Protein AF-A0AAN9URL1-F1 (afdb_monomer)

Secondary structure (DSSP, 8-state):
-HHHHHHH-TT-HHHHHHHHHHHHHHHTT-TT-HHHHHHHHHHHHHHHHSGGGGGGHHHHHHHIIIIIHHHHHHHHS-TT-S--S--HHHHHHHHHHHHHTHHHHHH-HHHHHHHHHHHHHTT-HHHHHHHHHHHHHHHHHHTTSS-HHHHHHHHHHHHHHHHHTT-HHHHHHHHHHHHHHHHHHHHHHHHHHHHHHHHHHHHTT------------------------------SS-SSSS-S----SSEEEETTTTT--EE-HHHHHHHHHT--SS--S-TTS-EEEEPPPPHHHHHTSPTTEEEETTEEEEHHHHHHHHIIIIIIHHHT--

Structure (mmCIF, N/CA/C/O backbone):
data_AF-A0AAN9URL1-F1
#
_entry.id   AF-A0AAN9URL1-F1
#
loop_
_atom_site.group_PDB
_atom_site.id
_atom_site.type_symbol
_atom_site.label_atom_id
_atom_site.label_alt_id
_atom_site.label_comp_id
_atom_site.label_asym_id
_atom_site.label_entity_id
_atom_site.label_seq_id
_atom_site.pdbx_PDB_ins_code
_atom_site.Cartn_x
_atom_site.Cartn_y
_atom_site.Cartn_z
_atom_site.occupancy
_atom_site.B_iso_or_equiv
_atom_site.auth_seq_id
_atom_site.auth_comp_id
_atom_site.auth_asym_id
_atom_site.auth_atom_id
_atom_site.pdbx_PDB_model_num
ATOM 1 N N . MET A 1 1 ? 27.545 18.618 -10.829 1.00 58.03 1 MET A N 1
ATOM 2 C CA . MET A 1 1 ? 28.230 18.353 -9.536 1.00 58.03 1 MET A CA 1
ATOM 3 C C . MET A 1 1 ? 28.153 16.867 -9.208 1.00 58.03 1 MET A C 1
ATOM 5 O O . MET A 1 1 ? 29.194 16.281 -8.952 1.00 58.03 1 MET A O 1
ATOM 9 N N . TYR A 1 2 ? 26.967 16.262 -9.324 1.00 64.06 2 TYR A N 1
ATOM 10 C CA . TYR A 1 2 ? 26.735 14.825 -9.145 1.00 64.06 2 TYR A CA 1
ATOM 11 C C . TYR A 1 2 ? 27.571 13.919 -10.065 1.00 64.06 2 TYR A C 1
ATOM 13 O O . TYR A 1 2 ? 28.293 13.076 -9.544 1.00 64.06 2 TYR A O 1
ATOM 21 N N . ASP A 1 3 ? 27.612 14.166 -11.379 1.00 62.34 3 ASP A N 1
ATOM 22 C CA . ASP A 1 3 ? 28.394 13.328 -12.317 1.00 62.34 3 ASP A CA 1
ATOM 23 C C . ASP A 1 3 ? 29.892 13.274 -11.963 1.00 62.34 3 ASP A C 1
ATOM 25 O O . ASP A 1 3 ? 30.543 12.237 -12.067 1.00 62.34 3 ASP A O 1
ATOM 29 N N . LYS A 1 4 ? 30.439 14.388 -11.454 1.00 68.69 4 LYS A N 1
ATOM 30 C CA . LYS A 1 4 ? 31.830 14.461 -10.981 1.00 68.69 4 LYS A CA 1
ATOM 31 C C . LYS A 1 4 ? 32.041 13.689 -9.677 1.00 68.69 4 LYS A C 1
ATOM 33 O O . LYS A 1 4 ? 33.098 13.101 -9.502 1.00 68.69 4 LYS A O 1
ATOM 38 N N . ALA A 1 5 ? 31.065 13.682 -8.768 1.00 65.25 5 ALA A N 1
ATOM 39 C CA . ALA A 1 5 ? 31.148 12.909 -7.528 1.00 65.25 5 ALA A CA 1
ATOM 40 C C . ALA A 1 5 ? 31.097 11.396 -7.808 1.00 65.25 5 ALA A C 1
ATOM 42 O O . ALA A 1 5 ? 31.862 10.634 -7.219 1.00 65.25 5 ALA A O 1
ATOM 43 N N . VAL A 1 6 ? 30.263 10.978 -8.768 1.00 62.47 6 VAL A N 1
ATOM 44 C CA . VAL A 1 6 ? 30.138 9.576 -9.203 1.00 62.47 6 VAL A CA 1
ATOM 45 C C . VAL A 1 6 ? 31.438 9.028 -9.779 1.00 62.47 6 VAL A C 1
ATOM 47 O O . VAL A 1 6 ? 31.796 7.889 -9.484 1.00 62.47 6 VAL A O 1
ATOM 50 N N . GLN A 1 7 ? 32.180 9.842 -10.527 1.00 65.56 7 GLN A N 1
ATOM 51 C CA . GLN A 1 7 ? 33.469 9.442 -11.093 1.00 65.56 7 GLN A CA 1
ATOM 52 C C . GLN A 1 7 ? 34.583 9.277 -10.046 1.00 65.56 7 GLN A C 1
ATOM 54 O O . GLN A 1 7 ? 35.529 8.531 -10.283 1.00 65.56 7 GLN A O 1
ATOM 59 N N . VAL A 1 8 ? 34.500 9.964 -8.902 1.00 68.12 8 VAL A N 1
ATOM 60 C CA . VAL A 1 8 ? 35.599 10.013 -7.920 1.00 68.12 8 VAL A CA 1
ATOM 61 C C . VAL A 1 8 ? 35.538 8.865 -6.906 1.00 68.12 8 VAL A C 1
ATOM 63 O O . VAL A 1 8 ? 36.590 8.395 -6.479 1.00 68.12 8 VAL A O 1
ATOM 66 N N . CYS A 1 9 ? 34.346 8.374 -6.547 1.00 64.38 9 CYS A N 1
ATOM 67 C CA . CYS A 1 9 ? 34.181 7.338 -5.513 1.00 64.38 9 CYS A CA 1
ATOM 68 C C . CYS A 1 9 ? 33.174 6.235 -5.905 1.00 64.38 9 CYS A C 1
ATOM 70 O O . CYS A 1 9 ? 32.200 6.023 -5.185 1.00 64.38 9 CYS A O 1
ATOM 72 N N . PRO A 1 10 ? 33.377 5.488 -7.005 1.00 62.47 10 PRO A N 1
ATOM 73 C CA . PRO A 1 10 ? 32.345 4.613 -7.575 1.00 62.47 10 PRO A CA 1
ATOM 74 C C . PRO A 1 10 ? 31.860 3.472 -6.662 1.00 62.47 10 PRO A C 1
ATOM 76 O O . PRO A 1 10 ? 30.813 2.902 -6.936 1.00 62.47 10 PRO A O 1
ATOM 79 N N . HIS A 1 11 ? 32.586 3.144 -5.588 1.00 64.69 11 HIS A N 1
ATOM 80 C CA . HIS A 1 11 ? 32.295 2.012 -4.695 1.00 64.69 11 HIS A CA 1
ATOM 81 C C . HIS A 1 11 ? 31.937 2.419 -3.256 1.00 64.69 11 HIS A C 1
ATOM 83 O O . HIS A 1 11 ? 31.990 1.590 -2.350 1.00 64.69 11 HIS A O 1
ATOM 89 N N . ASP A 1 12 ? 31.614 3.690 -3.021 1.00 71.00 12 ASP A N 1
ATOM 90 C CA . ASP A 1 12 ? 31.159 4.175 -1.715 1.00 71.00 12 ASP A CA 1
ATOM 91 C C . ASP A 1 12 ? 29.630 4.043 -1.603 1.00 71.00 12 ASP A C 1
ATOM 93 O O . ASP A 1 12 ? 28.900 4.448 -2.507 1.00 71.00 12 ASP A O 1
ATOM 97 N N . TRP A 1 13 ? 29.112 3.527 -0.487 1.00 69.75 13 TRP A N 1
ATOM 98 C CA . TRP A 1 13 ? 27.663 3.420 -0.257 1.00 69.75 13 TRP A CA 1
ATOM 99 C C . TRP A 1 13 ? 26.956 4.787 -0.290 1.00 69.75 13 TRP A C 1
ATOM 101 O O . TRP A 1 13 ? 25.786 4.888 -0.648 1.00 69.75 13 TRP A O 1
ATOM 111 N N . ARG A 1 14 ? 27.661 5.881 0.013 1.00 74.31 14 ARG A N 1
ATOM 112 C CA . ARG A 1 14 ? 27.118 7.239 -0.140 1.00 74.31 14 ARG A CA 1
ATOM 113 C C . ARG A 1 14 ? 26.886 7.577 -1.607 1.00 74.31 14 ARG A C 1
ATOM 115 O O . ARG A 1 14 ? 25.945 8.299 -1.929 1.00 74.31 14 ARG A O 1
ATOM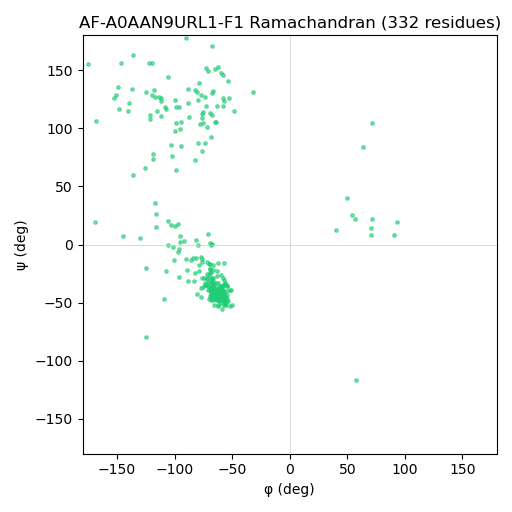 122 N N . MET A 1 15 ? 27.702 7.019 -2.504 1.00 75.88 15 MET A N 1
ATOM 123 C CA . MET A 1 15 ? 27.483 7.147 -3.940 1.00 75.88 15 MET A CA 1
ATOM 124 C C . MET A 1 15 ? 26.290 6.328 -4.419 1.00 75.88 15 MET A C 1
ATOM 126 O O . MET A 1 15 ? 25.616 6.782 -5.337 1.00 75.88 15 MET A O 1
ATOM 130 N N . TYR A 1 16 ? 25.967 5.205 -3.769 1.00 75.94 16 TYR A N 1
ATOM 131 C CA . TYR A 1 16 ? 24.707 4.495 -4.008 1.00 75.94 16 TYR A CA 1
ATOM 132 C C . TYR A 1 16 ? 23.508 5.421 -3.758 1.00 75.94 16 TYR A C 1
ATOM 134 O O . TYR A 1 16 ? 22.680 5.612 -4.646 1.00 75.94 16 TYR A O 1
ATOM 142 N N . TYR A 1 17 ? 23.464 6.072 -2.589 1.00 76.75 17 TYR A N 1
ATOM 143 C CA . TYR A 1 17 ? 22.389 7.007 -2.243 1.00 76.75 17 TYR A CA 1
ATOM 144 C C . TYR A 1 17 ? 22.337 8.172 -3.239 1.00 76.75 17 TYR A C 1
ATOM 146 O O . TYR A 1 17 ? 21.291 8.484 -3.798 1.00 76.75 17 TYR A O 1
ATOM 154 N N . ILE A 1 18 ? 23.487 8.772 -3.550 1.00 80.62 18 ILE A N 1
ATOM 155 C CA . ILE A 1 18 ? 23.563 9.868 -4.520 1.00 80.62 18 ILE A CA 1
ATOM 156 C C . ILE A 1 18 ? 23.057 9.444 -5.907 1.00 80.62 18 ILE A C 1
ATOM 158 O O . ILE A 1 18 ? 22.287 10.191 -6.503 1.00 80.62 18 ILE A O 1
ATOM 162 N N . ARG A 1 19 ? 23.452 8.270 -6.421 1.00 78.12 19 ARG A N 1
ATOM 163 C CA . ARG A 1 19 ? 22.990 7.748 -7.722 1.00 78.12 19 ARG A CA 1
ATOM 164 C C . ARG A 1 19 ? 21.488 7.472 -7.716 1.00 78.12 19 ARG A C 1
ATOM 166 O O . ARG A 1 19 ? 20.807 7.814 -8.678 1.00 78.12 19 ARG A O 1
ATOM 173 N N . PHE A 1 20 ? 20.964 6.925 -6.620 1.00 80.31 20 PHE A N 1
ATOM 174 C CA . PHE A 1 20 ? 19.529 6.712 -6.454 1.00 80.31 20 PHE A CA 1
ATOM 175 C C . PHE A 1 20 ? 18.746 8.028 -6.565 1.00 80.31 20 PHE A C 1
ATOM 177 O O . PHE A 1 20 ? 17.899 8.159 -7.449 1.00 80.31 20 PHE A O 1
ATOM 184 N N . TYR A 1 21 ? 19.081 9.033 -5.748 1.00 79.19 21 TYR A N 1
ATOM 185 C CA . TYR A 1 21 ? 18.391 10.329 -5.778 1.00 79.19 21 TYR A CA 1
ATOM 186 C C . TYR A 1 21 ? 18.658 11.128 -7.053 1.00 79.19 21 TYR A C 1
ATOM 188 O O . TYR A 1 21 ? 17.792 11.884 -7.487 1.00 79.19 21 TYR A O 1
ATOM 196 N N . TYR A 1 22 ? 19.827 10.960 -7.673 1.00 79.56 22 TYR A N 1
ATOM 197 C CA . TYR A 1 22 ? 20.115 11.544 -8.979 1.00 79.56 22 TYR A CA 1
ATOM 198 C C . TYR A 1 22 ? 19.186 10.983 -10.057 1.00 79.56 22 TYR A C 1
ATOM 200 O O . TYR A 1 22 ? 18.623 11.761 -10.824 1.00 79.56 22 TYR A O 1
ATOM 208 N N . GLY A 1 23 ? 18.972 9.666 -10.072 1.00 76.50 23 GLY A N 1
ATOM 209 C CA . GLY A 1 23 ? 17.995 9.041 -10.956 1.00 76.50 23 GLY A CA 1
ATOM 210 C C . GLY A 1 23 ? 16.576 9.543 -10.689 1.00 76.50 23 GLY A C 1
ATOM 211 O O . GLY A 1 23 ? 15.916 10.020 -11.605 1.00 76.50 23 GLY A O 1
ATOM 212 N N . LEU A 1 24 ? 16.139 9.581 -9.423 1.00 74.31 24 LEU A N 1
ATOM 213 C CA . LEU A 1 24 ? 14.807 10.097 -9.068 1.00 74.31 24 LEU A CA 1
ATOM 214 C C . LEU A 1 24 ? 14.612 11.545 -9.547 1.00 74.31 24 LEU A C 1
ATOM 216 O O . LEU A 1 24 ? 13.577 11.902 -10.115 1.00 74.31 24 LEU A O 1
ATOM 220 N N . ALA A 1 25 ? 15.629 12.385 -9.350 1.00 73.31 25 ALA A N 1
ATOM 221 C CA . ALA A 1 25 ? 15.618 13.767 -9.809 1.00 73.31 25 ALA A CA 1
ATOM 222 C C . ALA A 1 25 ? 15.651 13.886 -11.342 1.00 73.31 25 ALA A C 1
ATOM 224 O O . ALA A 1 25 ? 15.161 14.873 -11.878 1.00 73.31 25 ALA A O 1
ATOM 225 N N . SER A 1 26 ? 16.238 12.922 -12.051 1.00 72.94 26 SER A N 1
ATOM 226 C CA . SER A 1 26 ? 16.342 12.935 -13.514 1.00 72.94 26 SER A CA 1
ATOM 227 C C . SER A 1 26 ? 15.042 12.470 -14.176 1.00 72.94 26 SER A C 1
ATOM 229 O O . SER A 1 26 ? 14.552 13.167 -15.065 1.00 72.94 26 SER A O 1
ATOM 231 N N . CYS A 1 27 ? 14.405 11.408 -13.662 1.00 69.00 27 CYS A N 1
ATOM 232 C CA . CYS A 1 27 ? 13.058 10.986 -14.075 1.00 69.00 27 CYS A CA 1
ATOM 233 C C . CYS A 1 27 ? 12.008 12.098 -13.915 1.00 69.00 27 CYS A C 1
ATOM 235 O O . CYS A 1 27 ? 11.093 12.207 -14.720 1.00 69.00 27 CYS A O 1
ATOM 237 N N . SER A 1 28 ? 12.138 12.951 -12.895 1.00 64.44 28 SER A N 1
ATOM 238 C CA . SER A 1 28 ? 11.174 14.029 -12.611 1.00 64.44 28 SER A CA 1
ATOM 239 C C . SER A 1 28 ? 11.396 15.323 -13.408 1.00 64.44 28 SER A C 1
ATOM 241 O O . SER A 1 28 ? 10.540 16.206 -13.379 1.00 64.44 28 SER A O 1
ATOM 243 N N . ARG A 1 29 ? 12.536 15.494 -14.098 1.00 62.19 29 ARG A N 1
ATOM 244 C CA . ARG A 1 29 ? 12.942 16.799 -14.664 1.00 62.19 29 ARG A CA 1
ATOM 245 C C . ARG A 1 29 ? 12.845 16.932 -16.181 1.00 62.19 29 ARG A C 1
ATOM 247 O O . ARG A 1 29 ? 12.786 18.068 -16.651 1.00 62.19 29 ARG A O 1
ATOM 254 N N . THR A 1 30 ? 12.859 15.848 -16.955 1.00 52.66 30 THR A N 1
ATOM 255 C CA . THR A 1 30 ? 12.945 15.936 -18.425 1.00 52.66 30 THR A CA 1
ATOM 256 C C . THR A 1 30 ? 12.235 14.787 -19.131 1.00 52.66 30 THR A C 1
ATOM 258 O O . THR A 1 30 ? 12.487 13.634 -18.797 1.00 52.66 30 THR A O 1
ATOM 261 N N . ASN A 1 31 ? 11.469 15.093 -20.185 1.00 56.47 31 ASN A N 1
ATOM 262 C CA . ASN A 1 31 ? 11.056 14.097 -21.182 1.00 56.47 31 ASN A CA 1
ATOM 263 C C . ASN A 1 31 ? 12.318 13.465 -21.801 1.00 56.47 31 ASN A C 1
ATOM 265 O O . ASN A 1 31 ? 13.122 14.195 -22.387 1.00 56.47 31 ASN A O 1
ATOM 269 N N . GLY A 1 32 ? 12.501 12.148 -21.662 1.00 61.44 32 GLY A N 1
ATOM 270 C CA . GLY A 1 32 ? 13.698 11.429 -22.118 1.00 61.44 32 GLY A CA 1
ATOM 271 C C . GLY A 1 32 ? 14.816 11.317 -21.073 1.00 61.44 32 GLY A C 1
ATOM 272 O O . GLY A 1 32 ? 15.917 10.879 -21.400 1.00 61.44 32 GLY A O 1
ATOM 273 N N . GLY A 1 33 ? 14.565 11.721 -19.822 1.00 65.88 33 GLY A N 1
ATOM 274 C CA . GLY A 1 33 ? 15.470 11.463 -18.696 1.00 65.88 33 GLY A CA 1
ATOM 275 C C . GLY A 1 33 ? 15.397 10.022 -18.178 1.00 65.88 33 GLY A C 1
ATOM 276 O O . GLY A 1 33 ? 16.247 9.627 -17.374 1.00 65.88 33 GLY A O 1
ATOM 277 N N . GLU A 1 34 ? 14.405 9.244 -18.627 1.00 72.00 34 GLU A N 1
ATOM 278 C CA . GLU A 1 34 ? 14.213 7.855 -18.214 1.00 72.00 34 GLU A CA 1
ATOM 279 C C . GLU A 1 34 ? 15.400 6.979 -18.618 1.00 72.00 34 GLU A C 1
ATOM 281 O O . GLU A 1 34 ? 15.907 6.248 -17.776 1.00 72.00 34 GLU A O 1
ATOM 286 N N . ASP A 1 35 ? 15.915 7.110 -19.843 1.00 74.88 35 ASP A N 1
ATOM 287 C CA . ASP A 1 35 ? 16.982 6.236 -20.352 1.00 74.88 35 ASP A CA 1
ATOM 288 C C . ASP A 1 35 ? 18.270 6.340 -19.519 1.00 74.88 35 ASP A C 1
ATOM 290 O O . ASP A 1 35 ? 18.802 5.332 -19.057 1.00 74.88 35 ASP A O 1
ATOM 294 N N . ILE A 1 36 ? 18.733 7.567 -19.246 1.00 74.50 36 ILE A N 1
ATOM 295 C CA . ILE A 1 36 ? 19.944 7.820 -18.440 1.00 74.50 36 ILE A CA 1
ATOM 296 C C . ILE A 1 36 ? 19.737 7.356 -16.993 1.00 74.50 36 ILE A C 1
ATOM 298 O O . ILE A 1 36 ? 20.652 6.836 -16.345 1.00 74.50 36 ILE A O 1
ATOM 302 N N . THR A 1 37 ? 18.529 7.559 -16.468 1.00 79.88 37 THR A N 1
ATOM 303 C CA . THR A 1 37 ? 18.180 7.151 -15.107 1.00 79.88 37 THR A CA 1
ATOM 304 C C . THR A 1 37 ? 18.186 5.635 -14.971 1.00 79.88 37 THR A C 1
ATOM 306 O O . THR A 1 37 ? 18.781 5.100 -14.033 1.00 79.88 37 THR A O 1
ATOM 309 N N . LEU A 1 38 ? 17.548 4.949 -15.916 1.00 80.38 38 LEU A N 1
ATOM 310 C CA . LEU A 1 38 ? 17.455 3.500 -15.942 1.00 80.38 38 LEU A CA 1
ATOM 311 C C . LEU A 1 38 ? 18.826 2.870 -16.144 1.00 80.38 38 LEU A C 1
ATOM 313 O O . LEU A 1 38 ? 19.154 1.961 -15.393 1.00 80.38 38 LEU A O 1
ATOM 317 N N . GLU A 1 39 ? 19.658 3.399 -17.044 1.00 82.31 39 GLU A N 1
ATOM 318 C CA . GLU A 1 39 ? 21.045 2.946 -17.207 1.00 82.31 39 GLU A CA 1
ATOM 319 C C . GLU A 1 39 ? 21.819 3.062 -15.881 1.00 82.31 39 GLU A C 1
ATOM 321 O O . GLU A 1 39 ? 22.401 2.088 -15.402 1.00 82.31 39 GLU A O 1
ATOM 326 N N . THR A 1 40 ? 21.727 4.218 -15.210 1.00 81.88 40 THR A N 1
ATOM 327 C CA . THR A 1 40 ? 22.388 4.455 -13.914 1.00 81.88 40 THR A CA 1
ATOM 328 C C . THR A 1 40 ? 21.925 3.470 -12.835 1.00 81.88 40 THR A C 1
ATOM 330 O O . THR A 1 40 ? 22.725 2.993 -12.023 1.00 81.88 40 THR A O 1
ATOM 333 N N . TRP A 1 41 ? 20.625 3.184 -12.770 1.00 85.75 41 TRP A N 1
ATOM 334 C CA . TRP A 1 41 ? 20.079 2.275 -11.768 1.00 85.75 41 TRP A CA 1
ATOM 335 C C . TRP A 1 41 ? 20.332 0.802 -12.097 1.00 85.75 41 TRP A C 1
ATOM 337 O O . TRP A 1 41 ? 20.630 0.033 -11.184 1.00 85.75 41 TRP A O 1
ATOM 347 N N . GLU A 1 42 ? 20.266 0.404 -13.367 1.00 81.69 42 GLU A N 1
ATOM 348 C CA . GLU A 1 42 ? 20.616 -0.944 -13.824 1.00 81.69 42 GLU A CA 1
ATOM 349 C C . GLU A 1 42 ? 22.082 -1.259 -13.486 1.00 81.69 42 GLU A C 1
ATOM 351 O O . GLU A 1 42 ? 22.369 -2.311 -12.909 1.00 81.69 42 GLU A O 1
ATOM 356 N N . GLU A 1 43 ? 23.008 -0.324 -13.728 1.00 81.56 43 GLU A N 1
ATOM 357 C CA . GLU A 1 43 ? 24.411 -0.458 -13.313 1.00 81.56 43 GLU A CA 1
ATOM 358 C C . GLU A 1 43 ? 24.553 -0.665 -11.800 1.00 81.56 43 GLU A C 1
ATOM 360 O O . GLU A 1 43 ? 25.296 -1.542 -11.345 1.00 81.56 43 GLU A O 1
ATOM 365 N N . LEU A 1 44 ? 23.814 0.113 -11.007 1.00 81.19 44 LEU A N 1
ATOM 366 C CA . LEU A 1 44 ? 23.845 0.031 -9.550 1.00 81.19 44 LEU A CA 1
ATOM 367 C C . LEU A 1 44 ? 23.344 -1.331 -9.047 1.00 81.19 44 LEU A C 1
ATOM 369 O O . LEU A 1 44 ? 23.911 -1.909 -8.119 1.00 81.19 44 LEU A O 1
ATOM 373 N N . LEU A 1 45 ? 22.318 -1.883 -9.689 1.00 80.12 45 LEU A N 1
ATOM 374 C CA . LEU A 1 45 ? 21.770 -3.202 -9.372 1.00 80.12 45 LEU A CA 1
ATOM 375 C C . LEU A 1 45 ? 22.723 -4.333 -9.771 1.00 80.12 45 LEU A C 1
ATOM 377 O O . LEU A 1 45 ? 22.887 -5.294 -9.015 1.00 80.12 45 LEU A O 1
ATOM 381 N N . LEU A 1 46 ? 23.427 -4.192 -10.897 1.00 79.75 46 LEU A N 1
ATOM 382 C CA . LEU A 1 46 ? 24.511 -5.100 -11.277 1.00 79.75 46 LEU A CA 1
ATOM 383 C C . LEU A 1 46 ? 25.666 -5.066 -10.264 1.00 79.75 46 LEU A C 1
ATOM 385 O O . LEU A 1 46 ? 26.309 -6.091 -10.028 1.00 79.75 46 LEU A O 1
ATOM 389 N N . GLU A 1 47 ? 25.946 -3.920 -9.637 1.00 78.75 47 GLU A N 1
ATOM 390 C CA . GLU A 1 47 ? 26.908 -3.834 -8.531 1.00 78.75 47 GLU A CA 1
ATOM 391 C C . GLU A 1 47 ? 26.406 -4.543 -7.267 1.00 78.75 47 GLU A C 1
ATOM 393 O O . GLU A 1 47 ? 27.168 -5.311 -6.673 1.00 78.75 47 GLU A O 1
ATOM 398 N N . VAL A 1 48 ? 25.134 -4.359 -6.893 1.00 78.62 48 VAL A N 1
ATOM 399 C CA . VAL A 1 48 ? 24.483 -5.054 -5.761 1.00 78.62 48 VAL A CA 1
ATOM 400 C C . VAL A 1 48 ? 24.515 -6.579 -5.934 1.00 78.62 48 VAL A C 1
ATOM 402 O O . VAL A 1 48 ? 24.686 -7.314 -4.957 1.00 78.62 48 VAL A O 1
ATOM 405 N N . ALA A 1 49 ? 24.363 -7.070 -7.167 1.00 75.62 49 ALA A N 1
ATOM 406 C CA . ALA A 1 49 ? 24.365 -8.499 -7.472 1.00 75.62 49 ALA A CA 1
ATOM 407 C C . ALA A 1 49 ? 25.744 -9.165 -7.273 1.00 75.62 49 ALA A C 1
ATOM 409 O O . ALA A 1 49 ? 25.822 -10.375 -7.039 1.00 75.62 49 ALA A O 1
ATOM 410 N N . LYS A 1 50 ? 26.846 -8.402 -7.328 1.00 80.25 50 LYS A N 1
ATOM 411 C CA . LYS A 1 50 ? 28.205 -8.932 -7.117 1.00 80.25 50 LYS A CA 1
ATOM 412 C C . LYS A 1 50 ? 28.422 -9.303 -5.641 1.00 80.25 50 LYS A C 1
ATOM 414 O O . LYS A 1 50 ? 27.932 -8.604 -4.756 1.00 80.25 50 LYS A O 1
ATOM 419 N N . PRO A 1 51 ? 29.258 -10.315 -5.324 1.00 77.31 51 PRO A N 1
ATOM 420 C CA . PRO A 1 51 ? 29.607 -10.640 -3.935 1.00 77.31 51 PRO A CA 1
ATOM 421 C C . PRO A 1 51 ? 30.175 -9.447 -3.152 1.00 77.31 51 PRO A C 1
ATOM 423 O O . PRO A 1 51 ? 29.870 -9.270 -1.977 1.00 77.31 51 PRO A O 1
ATOM 426 N N . SER A 1 52 ? 30.953 -8.591 -3.821 1.00 75.38 52 SER A N 1
ATOM 427 C CA . SER A 1 52 ? 31.504 -7.361 -3.245 1.00 75.38 52 SER A CA 1
ATOM 428 C C . SER A 1 52 ? 30.444 -6.310 -2.912 1.00 75.38 52 SER A C 1
ATOM 430 O O . SER A 1 52 ? 30.709 -5.448 -2.086 1.00 75.38 52 SER A O 1
ATOM 432 N N . GLY A 1 53 ? 29.264 -6.370 -3.535 1.00 73.00 53 GLY A N 1
ATOM 433 C CA . GLY A 1 53 ? 28.133 -5.468 -3.307 1.00 73.00 53 GLY A CA 1
ATOM 434 C C . GLY A 1 53 ? 27.104 -6.007 -2.315 1.00 73.00 53 GLY A C 1
ATOM 435 O O . GLY A 1 53 ? 26.066 -5.383 -2.123 1.00 73.00 53 GLY A O 1
ATOM 436 N N . ALA A 1 54 ? 27.367 -7.137 -1.647 1.00 76.25 54 ALA A N 1
ATOM 437 C CA . ALA A 1 54 ? 26.406 -7.752 -0.729 1.00 76.25 54 ALA A CA 1
ATOM 438 C C . ALA A 1 54 ? 25.947 -6.809 0.401 1.00 76.25 54 ALA A C 1
ATOM 440 O O . ALA A 1 54 ? 24.800 -6.892 0.834 1.00 76.25 54 ALA A O 1
ATOM 441 N N . TYR A 1 55 ? 26.808 -5.883 0.836 1.00 78.75 55 TYR A N 1
ATOM 442 C CA . TYR A 1 55 ? 26.482 -4.876 1.851 1.00 78.75 55 TYR A CA 1
ATOM 443 C C . TYR A 1 55 ? 25.475 -3.813 1.365 1.00 78.75 55 TYR A C 1
ATOM 445 O O . TYR A 1 55 ? 24.871 -3.129 2.186 1.00 78.75 55 TYR A O 1
ATOM 453 N N . LEU A 1 56 ? 25.273 -3.679 0.048 1.00 78.62 56 LEU A N 1
ATOM 454 C CA . LEU A 1 56 ? 24.290 -2.771 -0.554 1.00 78.62 56 LEU A CA 1
ATOM 455 C C . LEU A 1 56 ? 22.891 -3.394 -0.654 1.00 78.62 56 LEU A C 1
ATOM 457 O O . LEU A 1 56 ? 21.922 -2.674 -0.872 1.00 78.62 56 LEU A O 1
ATOM 461 N N . LYS A 1 57 ? 22.755 -4.715 -0.470 1.00 77.31 57 LYS A N 1
ATOM 462 C CA . LYS A 1 57 ? 21.469 -5.425 -0.593 1.00 77.31 57 LYS A CA 1
ATOM 463 C C . LYS A 1 57 ? 20.336 -4.855 0.273 1.00 77.31 57 LYS A C 1
ATOM 465 O O . LYS A 1 57 ? 19.229 -4.774 -0.251 1.00 77.31 57 LYS A O 1
ATOM 470 N N . PRO A 1 58 ? 20.559 -4.424 1.534 1.00 75.06 58 PRO A N 1
ATOM 471 C CA . PRO A 1 58 ? 19.498 -3.789 2.319 1.00 75.06 58 PRO A CA 1
ATOM 472 C C . PRO A 1 58 ? 18.944 -2.524 1.648 1.00 75.06 58 PRO A C 1
ATOM 474 O O . PRO A 1 58 ? 17.743 -2.284 1.676 1.00 75.06 58 PRO A O 1
ATOM 477 N N . TRP A 1 59 ? 19.812 -1.763 0.977 1.00 78.06 59 TRP A N 1
ATOM 478 C CA . TRP A 1 59 ? 19.475 -0.510 0.299 1.00 78.06 59 TRP A CA 1
ATOM 479 C C . TRP A 1 59 ? 18.881 -0.722 -1.096 1.00 78.06 59 TRP A C 1
ATOM 481 O O . TRP A 1 59 ? 18.145 0.136 -1.589 1.00 78.06 59 TRP A O 1
ATOM 491 N N . ALA A 1 60 ? 19.176 -1.863 -1.728 1.00 79.88 60 ALA A N 1
ATOM 492 C CA . ALA A 1 60 ? 18.598 -2.276 -3.009 1.00 79.88 60 ALA A CA 1
ATOM 493 C C . ALA A 1 60 ? 17.069 -2.296 -2.960 1.00 79.88 60 ALA A C 1
ATOM 495 O O . ALA A 1 60 ? 16.423 -1.906 -3.926 1.00 79.88 60 ALA A O 1
ATOM 496 N N . GLY A 1 61 ? 16.504 -2.661 -1.807 1.00 79.75 61 GLY A N 1
ATOM 497 C CA . GLY A 1 61 ? 15.066 -2.654 -1.557 1.00 79.75 61 GLY A CA 1
ATOM 498 C C . GLY A 1 61 ? 14.375 -1.341 -1.924 1.00 79.75 61 GLY A C 1
ATOM 499 O O . GLY A 1 61 ? 13.412 -1.309 -2.696 1.00 79.75 61 GLY A O 1
ATOM 500 N N . ASP A 1 62 ? 14.915 -0.238 -1.412 1.00 78.06 62 ASP A N 1
ATOM 501 C CA . ASP A 1 62 ? 14.382 1.101 -1.649 1.00 78.06 62 ASP A CA 1
ATOM 502 C C . ASP A 1 62 ? 14.555 1.546 -3.102 1.00 78.06 62 ASP A C 1
ATOM 504 O O . ASP A 1 62 ? 13.622 2.087 -3.686 1.00 78.06 62 ASP A O 1
ATOM 508 N N . LEU A 1 63 ? 15.714 1.285 -3.713 1.00 82.44 63 LEU A N 1
ATOM 509 C CA . LEU A 1 63 ? 15.959 1.623 -5.121 1.00 82.44 63 LEU A CA 1
ATOM 510 C C . LEU A 1 63 ? 14.983 0.911 -6.054 1.00 82.44 63 LEU A C 1
ATOM 512 O O . LEU A 1 63 ? 14.434 1.518 -6.973 1.00 82.44 63 LEU A O 1
ATOM 516 N N . VAL A 1 64 ? 14.768 -0.378 -5.804 1.00 83.44 64 VAL A N 1
ATOM 517 C CA . VAL A 1 64 ? 13.859 -1.202 -6.594 1.00 83.44 64 VAL A CA 1
ATOM 518 C C . VAL A 1 64 ? 12.432 -0.715 -6.419 1.00 83.44 64 VAL A C 1
ATOM 520 O O . VAL A 1 64 ? 11.764 -0.434 -7.409 1.00 83.44 64 VAL A O 1
ATOM 523 N N . SER A 1 65 ? 11.978 -0.578 -5.171 1.00 84.12 65 SER A N 1
ATOM 524 C CA . SER A 1 65 ? 10.580 -0.251 -4.884 1.00 84.12 65 SER A CA 1
ATOM 525 C C . SER A 1 65 ? 10.201 1.199 -5.182 1.00 84.12 65 SER A C 1
ATOM 527 O O . SER A 1 65 ? 9.079 1.452 -5.601 1.00 84.12 65 SER A O 1
ATOM 529 N N . LYS A 1 66 ? 11.101 2.165 -4.985 1.00 81.69 66 LYS A N 1
ATOM 530 C CA . LYS A 1 66 ? 10.792 3.597 -5.150 1.00 81.69 66 LYS A CA 1
ATOM 531 C C . LYS A 1 66 ? 11.272 4.179 -6.479 1.00 81.69 66 LYS A C 1
ATOM 533 O O . LYS A 1 66 ? 10.892 5.299 -6.799 1.00 81.69 66 LYS A O 1
ATOM 538 N N . GLY A 1 67 ? 12.123 3.468 -7.219 1.00 82.94 67 GLY A N 1
ATOM 539 C CA . GLY A 1 67 ? 12.719 3.956 -8.463 1.00 82.94 67 GLY A CA 1
ATOM 540 C C . GLY A 1 67 ? 12.477 3.019 -9.639 1.00 82.94 67 GLY A C 1
ATOM 541 O O . GLY A 1 67 ? 11.595 3.253 -10.460 1.00 82.94 67 GLY A O 1
ATOM 542 N N . VAL A 1 68 ? 13.274 1.953 -9.717 1.00 85.62 68 VAL A N 1
ATOM 543 C CA . VAL A 1 68 ? 13.426 1.127 -10.928 1.00 85.62 68 VAL A CA 1
ATOM 544 C C . VAL A 1 68 ? 12.123 0.463 -11.350 1.00 85.62 68 VAL A C 1
ATOM 546 O O . VAL A 1 68 ? 11.709 0.594 -12.501 1.00 85.62 68 VAL A O 1
ATOM 549 N N . LEU A 1 69 ? 11.479 -0.255 -10.429 1.00 88.88 69 LEU A N 1
ATOM 550 C CA . LEU A 1 69 ? 10.313 -1.065 -10.759 1.00 88.88 69 LEU A CA 1
ATOM 551 C C . LEU A 1 69 ? 9.098 -0.199 -11.140 1.00 88.88 69 LEU A C 1
ATOM 553 O O . LEU A 1 69 ? 8.518 -0.475 -12.190 1.00 88.88 69 LEU A O 1
ATOM 557 N N . PRO A 1 70 ? 8.750 0.879 -10.403 1.00 87.00 70 PRO A N 1
ATOM 558 C CA . PRO A 1 70 ? 7.723 1.819 -10.851 1.00 87.00 70 PRO A CA 1
ATOM 559 C C . PRO A 1 70 ? 8.000 2.401 -12.243 1.00 87.00 70 PRO A C 1
ATOM 561 O O . PRO A 1 70 ? 7.103 2.414 -13.082 1.00 87.00 70 PRO A O 1
ATOM 564 N N . CYS A 1 71 ? 9.239 2.823 -12.529 1.00 85.06 71 CYS A N 1
ATOM 565 C CA . CYS A 1 71 ? 9.594 3.365 -13.843 1.00 85.06 71 CYS A CA 1
ATOM 566 C C . CYS A 1 71 ? 9.418 2.336 -14.965 1.00 85.06 71 CYS A C 1
ATOM 568 O O . CYS A 1 71 ? 8.812 2.649 -15.989 1.00 85.06 71 CYS A O 1
ATOM 570 N N . PHE A 1 72 ? 9.893 1.101 -14.778 1.00 88.94 72 PHE A N 1
ATOM 571 C CA . PHE A 1 72 ? 9.684 0.049 -15.772 1.00 88.94 72 PHE A CA 1
ATOM 572 C C . PHE A 1 72 ? 8.208 -0.280 -15.978 1.00 88.94 72 PHE A C 1
ATOM 574 O O . PHE A 1 72 ? 7.818 -0.515 -17.117 1.00 88.94 72 PHE A O 1
ATOM 581 N N . ILE A 1 73 ? 7.383 -0.284 -14.926 1.00 90.00 73 ILE A N 1
ATOM 582 C CA . ILE A 1 73 ? 5.941 -0.523 -15.071 1.00 90.00 73 ILE A CA 1
ATOM 583 C C . ILE A 1 73 ? 5.303 0.606 -15.889 1.00 90.00 73 ILE A C 1
ATOM 585 O O . ILE A 1 73 ? 4.614 0.326 -16.866 1.00 90.00 73 ILE A O 1
ATOM 589 N N . THR A 1 74 ? 5.595 1.872 -15.587 1.00 85.75 74 THR A N 1
ATOM 590 C CA . THR A 1 74 ? 5.080 3.009 -16.371 1.00 85.75 74 THR A CA 1
ATOM 591 C C . THR A 1 74 ? 5.473 2.924 -17.850 1.00 85.75 74 THR A C 1
ATOM 593 O O . THR A 1 74 ? 4.654 3.201 -18.724 1.00 85.75 74 THR A O 1
ATOM 596 N N . LEU A 1 75 ? 6.704 2.497 -18.150 1.00 85.81 75 LEU A N 1
ATOM 597 C CA . LEU A 1 75 ? 7.187 2.339 -19.526 1.00 85.81 75 LEU A CA 1
ATOM 598 C C . LEU A 1 75 ? 6.646 1.080 -20.221 1.00 85.81 75 LEU A C 1
ATOM 600 O O . LEU A 1 75 ? 6.486 1.070 -21.441 1.00 85.81 75 LEU A O 1
ATOM 604 N N . ALA A 1 76 ? 6.350 0.022 -19.464 1.00 90.19 76 ALA A N 1
ATOM 605 C CA . ALA A 1 76 ? 5.703 -1.184 -19.970 1.00 90.19 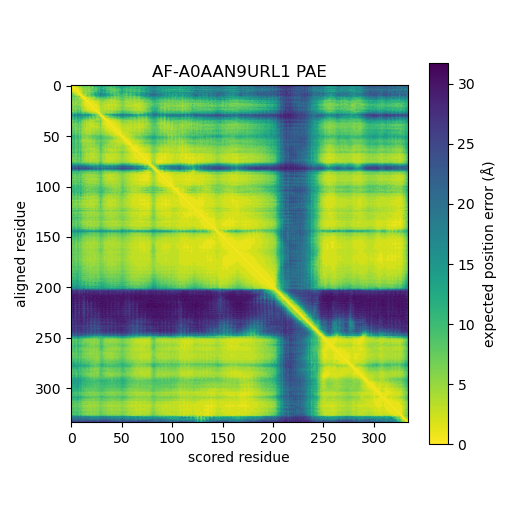76 ALA A CA 1
ATOM 606 C C . ALA A 1 76 ? 4.230 -0.937 -20.327 1.00 90.19 76 ALA A C 1
ATOM 608 O O . ALA A 1 76 ? 3.735 -1.532 -21.285 1.00 90.19 76 ALA A O 1
ATOM 609 N N . PHE A 1 77 ? 3.550 -0.050 -19.595 1.00 88.25 77 PHE A N 1
ATOM 610 C CA . PHE A 1 77 ? 2.119 0.234 -19.732 1.00 88.25 77 PHE A CA 1
ATOM 611 C C . PHE A 1 77 ? 1.856 1.739 -19.947 1.00 88.25 77 PHE A C 1
ATOM 613 O O . PHE A 1 77 ? 1.265 2.400 -19.088 1.00 88.25 77 PHE A O 1
ATOM 620 N N . PRO A 1 78 ? 2.296 2.313 -21.085 1.00 83.00 78 PRO A N 1
ATOM 621 C CA . PRO A 1 78 ? 2.125 3.734 -21.368 1.00 83.00 78 PRO A CA 1
ATOM 622 C C . PRO A 1 78 ? 0.646 4.094 -21.559 1.00 83.00 78 PRO A C 1
ATOM 624 O O . PRO A 1 78 ? -0.069 3.458 -22.330 1.00 83.00 78 PRO A O 1
ATOM 627 N N . LYS A 1 79 ? 0.196 5.163 -20.897 1.00 75.38 79 LYS A N 1
ATOM 628 C CA . LYS A 1 79 ? -1.224 5.571 -20.863 1.00 75.38 79 LYS A CA 1
ATOM 629 C C . LYS A 1 79 ? -1.732 6.211 -22.149 1.00 75.38 79 LYS A C 1
ATOM 631 O O . LYS A 1 79 ? -2.911 6.101 -22.460 1.00 75.38 79 LYS A O 1
ATOM 636 N N . ASP A 1 80 ? -0.840 6.858 -22.893 1.00 68.75 80 ASP A N 1
ATOM 637 C CA . ASP A 1 80 ? -1.178 7.585 -24.122 1.00 68.75 80 ASP A CA 1
ATOM 638 C C . ASP A 1 80 ? -1.058 6.711 -25.380 1.00 68.75 80 ASP A C 1
ATOM 640 O O . ASP A 1 80 ? -1.229 7.190 -26.504 1.00 68.75 80 ASP A O 1
ATOM 644 N N . ALA A 1 81 ? -0.732 5.427 -25.223 1.00 60.25 81 ALA A N 1
ATOM 645 C CA . ALA A 1 81 ? -0.626 4.528 -26.353 1.00 60.25 81 ALA A CA 1
ATOM 646 C C . ALA A 1 81 ? -2.023 4.061 -26.786 1.00 60.25 81 ALA A C 1
ATOM 648 O O . ALA A 1 81 ? -2.742 3.415 -26.031 1.00 60.25 81 ALA A O 1
ATOM 649 N N . GLU A 1 82 ? -2.369 4.277 -28.061 1.00 58.03 82 GLU A N 1
ATOM 650 C CA . GLU A 1 82 ? -3.473 3.551 -28.721 1.00 58.03 82 GLU A CA 1
ATOM 651 C C . GLU A 1 82 ? -3.269 2.022 -28.666 1.00 58.03 82 GLU A C 1
ATOM 653 O O . GLU A 1 82 ? -4.193 1.244 -28.906 1.00 58.03 82 GLU A O 1
ATOM 658 N N . ALA A 1 83 ? -2.043 1.581 -28.364 1.00 55.50 83 ALA A N 1
ATOM 659 C CA . ALA A 1 83 ? -1.692 0.190 -28.186 1.00 55.50 83 ALA A CA 1
ATOM 660 C C . ALA A 1 83 ? -2.188 -0.330 -26.830 1.00 55.50 83 ALA A C 1
ATOM 662 O O . ALA A 1 83 ? -1.630 -0.035 -25.781 1.00 55.50 83 ALA A O 1
ATOM 663 N N . THR A 1 84 ? -3.162 -1.234 -26.878 1.00 63.53 84 THR A N 1
ATOM 664 C CA . THR A 1 84 ? -3.592 -2.073 -25.749 1.00 63.53 84 THR A CA 1
ATOM 665 C C . THR A 1 84 ? -2.566 -3.154 -25.377 1.00 63.53 84 THR A C 1
ATOM 667 O O . THR A 1 84 ? -2.889 -4.082 -24.642 1.00 63.53 84 THR A O 1
ATOM 670 N N . THR A 1 85 ? -1.361 -3.127 -25.954 1.00 77.75 85 THR A N 1
ATOM 671 C CA . THR A 1 85 ? -0.350 -4.175 -25.784 1.00 77.75 85 THR A CA 1
ATOM 672 C C . THR A 1 85 ? 0.835 -3.636 -24.986 1.00 77.75 85 THR A C 1
ATOM 674 O O . THR A 1 85 ? 1.420 -2.638 -25.409 1.00 77.75 85 THR A O 1
ATOM 677 N N . PRO A 1 86 ? 1.227 -4.307 -23.886 1.00 86.12 86 PRO A N 1
ATOM 678 C CA . PRO A 1 86 ? 2.382 -3.908 -23.092 1.00 86.12 86 PRO A CA 1
ATOM 679 C C . PRO A 1 86 ? 3.675 -3.877 -23.914 1.00 86.12 86 PRO A C 1
ATOM 681 O O . PRO A 1 86 ? 3.894 -4.712 -24.800 1.00 86.12 86 PRO A O 1
ATOM 684 N N . VAL A 1 87 ? 4.567 -2.940 -23.598 1.00 88.50 87 VAL A N 1
ATOM 685 C CA . VAL A 1 87 ? 5.886 -2.840 -24.231 1.00 88.50 87 VAL A CA 1
ATOM 686 C C . VAL A 1 87 ? 6.761 -3.994 -23.741 1.00 88.50 87 VAL A C 1
ATOM 688 O O . VAL A 1 87 ? 7.325 -3.964 -22.646 1.00 88.50 87 VAL A O 1
ATOM 691 N N . LYS A 1 88 ? 6.880 -5.025 -24.588 1.00 91.06 88 LYS A N 1
ATOM 692 C CA . LYS A 1 88 ? 7.520 -6.310 -24.265 1.00 91.06 88 LYS A CA 1
ATOM 693 C C . LYS A 1 88 ? 8.916 -6.179 -23.651 1.00 91.06 88 LYS A C 1
ATOM 695 O O . LYS A 1 88 ? 9.238 -6.936 -22.745 1.00 91.06 88 LYS A O 1
ATOM 700 N N . GLU A 1 89 ? 9.730 -5.241 -24.129 1.00 91.06 89 GLU A N 1
ATOM 701 C CA . GLU A 1 89 ? 11.086 -5.026 -23.610 1.00 91.06 89 GLU A CA 1
ATOM 702 C C . GLU A 1 89 ? 11.087 -4.755 -22.098 1.00 91.06 89 GLU A C 1
ATOM 704 O O . GLU A 1 89 ? 11.819 -5.405 -21.353 1.00 91.06 89 GLU A O 1
ATOM 709 N N . TYR A 1 90 ? 10.230 -3.847 -21.627 1.00 90.75 90 TYR A N 1
ATOM 710 C CA . TYR A 1 90 ? 10.151 -3.509 -20.208 1.00 90.75 90 TYR A CA 1
ATOM 711 C C . TYR A 1 90 ? 9.503 -4.626 -19.388 1.00 90.75 90 TYR A C 1
ATOM 713 O O . TYR A 1 90 ? 9.959 -4.900 -18.281 1.00 90.75 90 TYR A O 1
ATOM 721 N N . CYS A 1 91 ? 8.524 -5.349 -19.942 1.00 93.19 91 CYS A N 1
ATOM 722 C CA . CYS A 1 91 ? 8.007 -6.566 -19.310 1.00 93.19 91 CYS A CA 1
ATOM 723 C C . CYS A 1 91 ? 9.112 -7.619 -19.111 1.00 93.19 91 CYS A C 1
ATOM 725 O O . CYS A 1 91 ? 9.242 -8.173 -18.021 1.00 93.19 91 CYS A O 1
ATOM 727 N N . ASP A 1 92 ? 9.944 -7.858 -20.131 1.00 93.06 92 ASP A N 1
ATOM 728 C CA . ASP A 1 92 ? 11.062 -8.803 -20.056 1.00 93.06 92 ASP A CA 1
ATOM 729 C C . ASP A 1 92 ? 12.080 -8.373 -18.979 1.00 93.06 92 ASP A C 1
ATOM 731 O O . ASP A 1 92 ? 12.583 -9.224 -18.237 1.00 93.06 92 ASP A O 1
ATOM 735 N N . LYS A 1 93 ? 12.344 -7.061 -18.846 1.00 90.31 93 LYS A N 1
ATOM 736 C CA . LYS A 1 93 ? 13.194 -6.498 -17.781 1.00 90.31 93 LYS A CA 1
ATOM 737 C C . LYS A 1 93 ? 12.592 -6.709 -16.390 1.00 90.31 93 LYS A C 1
ATOM 739 O O . LYS A 1 93 ? 13.298 -7.186 -15.504 1.00 90.31 93 LYS A O 1
ATOM 744 N N . ILE A 1 94 ? 11.303 -6.420 -16.196 1.00 92.38 94 ILE A N 1
ATOM 745 C CA . ILE A 1 94 ? 10.597 -6.622 -14.917 1.00 92.38 94 ILE A CA 1
ATOM 746 C C . ILE A 1 94 ? 10.646 -8.098 -14.495 1.00 92.38 94 ILE A C 1
ATOM 748 O O . ILE A 1 94 ? 10.966 -8.406 -13.346 1.00 92.38 94 ILE A O 1
ATOM 752 N N . GLU A 1 95 ? 10.383 -9.015 -15.427 1.00 93.38 95 GLU A N 1
ATOM 753 C CA . GLU A 1 95 ? 10.412 -10.464 -15.195 1.00 93.38 95 GLU A CA 1
ATOM 754 C C . GLU A 1 95 ? 11.826 -10.992 -14.921 1.00 93.38 95 GLU A C 1
ATOM 756 O O . GLU A 1 95 ? 12.009 -11.889 -14.096 1.00 93.38 95 GLU A O 1
ATOM 761 N N . ALA A 1 96 ? 12.848 -10.457 -15.596 1.00 89.56 96 ALA A N 1
ATOM 762 C CA . ALA A 1 96 ? 14.240 -10.759 -15.266 1.00 89.56 96 ALA A CA 1
ATOM 763 C C . ALA A 1 96 ? 14.575 -10.303 -13.844 1.00 89.56 96 ALA A C 1
ATOM 765 O O . ALA A 1 96 ? 15.090 -11.091 -13.051 1.00 89.56 96 ALA A O 1
ATOM 766 N N . PHE A 1 97 ? 14.169 -9.083 -13.494 1.00 86.25 97 PHE A N 1
ATOM 767 C CA . PHE A 1 97 ? 14.369 -8.524 -12.167 1.00 86.25 97 PHE A CA 1
ATOM 768 C C . PHE A 1 97 ? 13.673 -9.350 -11.079 1.00 86.25 97 PHE A C 1
ATOM 770 O O . PHE A 1 97 ? 14.258 -9.633 -10.035 1.00 86.25 97 PHE A O 1
ATOM 777 N N . TYR A 1 98 ? 12.455 -9.823 -11.353 1.00 89.31 98 TYR A N 1
ATOM 778 C CA . TYR A 1 98 ? 11.704 -10.678 -10.436 1.00 89.31 98 TYR A CA 1
ATOM 779 C C . TYR A 1 98 ? 12.455 -11.976 -10.123 1.00 89.31 98 TYR A C 1
ATOM 781 O O . TYR A 1 98 ? 12.500 -12.407 -8.971 1.00 89.31 98 TYR A O 1
ATOM 789 N N . ARG A 1 99 ? 13.079 -12.594 -11.136 1.00 87.31 99 ARG A N 1
ATOM 790 C CA . ARG A 1 99 ? 13.881 -13.812 -10.954 1.00 87.31 99 ARG A CA 1
ATOM 791 C C . ARG A 1 99 ? 15.156 -13.544 -10.160 1.00 87.31 99 ARG A C 1
ATOM 793 O O . ARG A 1 99 ? 15.468 -14.314 -9.256 1.00 87.31 99 ARG A O 1
ATOM 800 N N . ASP A 1 100 ? 15.863 -12.463 -10.472 1.00 81.75 100 ASP A N 1
ATOM 801 C CA . ASP A 1 100 ? 17.153 -12.146 -9.849 1.00 81.75 100 ASP A CA 1
ATOM 802 C C . ASP A 1 100 ? 17.000 -11.682 -8.389 1.00 81.75 100 ASP A C 1
ATOM 804 O O . ASP A 1 100 ? 17.870 -11.931 -7.550 1.00 81.75 100 ASP A O 1
ATOM 808 N N . PHE A 1 101 ? 15.861 -11.062 -8.060 1.00 78.44 101 PHE A N 1
ATOM 809 C CA . PHE A 1 101 ? 15.548 -10.509 -6.741 1.00 78.44 101 PHE A CA 1
ATOM 810 C C . PHE A 1 101 ? 14.356 -11.205 -6.067 1.00 78.44 101 PHE A C 1
ATOM 812 O O . PHE A 1 101 ? 13.702 -10.620 -5.198 1.00 78.44 101 PHE A O 1
ATOM 819 N N . SER A 1 102 ? 14.076 -12.468 -6.402 1.00 82.94 102 SER A N 1
ATOM 820 C CA . SER A 1 102 ? 12.922 -13.203 -5.860 1.00 82.94 102 SER A CA 1
ATOM 821 C C . SER A 1 102 ? 12.946 -13.284 -4.329 1.00 82.94 102 SER A C 1
ATOM 823 O O . SER A 1 102 ? 11.928 -13.086 -3.671 1.00 82.94 102 SER A O 1
ATOM 825 N N . THR A 1 103 ? 14.127 -13.490 -3.737 1.00 82.38 103 THR A N 1
ATOM 826 C CA . THR A 1 103 ? 14.306 -13.502 -2.276 1.00 82.38 103 THR A CA 1
ATOM 827 C C . THR A 1 103 ? 13.960 -12.154 -1.648 1.00 82.38 103 THR A C 1
ATOM 829 O O . THR A 1 103 ? 13.301 -12.114 -0.614 1.00 82.38 103 THR A O 1
ATOM 832 N N . LEU A 1 104 ? 14.384 -11.052 -2.274 1.00 79.31 104 LEU A N 1
ATOM 833 C CA . LEU A 1 104 ? 14.100 -9.700 -1.792 1.00 79.31 104 LEU A CA 1
ATOM 834 C C . LEU A 1 104 ? 12.605 -9.385 -1.910 1.00 79.31 104 LEU A C 1
ATOM 836 O O . LEU A 1 104 ? 12.024 -8.805 -0.998 1.00 79.31 104 LEU A O 1
ATOM 840 N N . THR A 1 105 ? 11.989 -9.831 -3.005 1.00 82.00 105 THR A N 1
ATOM 841 C CA . THR A 1 105 ? 10.553 -9.691 -3.258 1.00 82.00 105 THR A CA 1
ATOM 842 C C . THR A 1 105 ? 9.730 -10.339 -2.149 1.00 82.00 105 THR A C 1
ATOM 844 O O . THR A 1 105 ? 8.820 -9.706 -1.632 1.00 82.00 105 THR A O 1
ATOM 847 N N . ASN A 1 106 ? 10.091 -11.549 -1.713 1.00 80.19 106 ASN A N 1
ATOM 848 C CA . ASN A 1 106 ? 9.366 -12.242 -0.641 1.00 80.19 106 ASN A CA 1
ATOM 849 C C . ASN A 1 106 ? 9.604 -11.624 0.750 1.00 80.19 106 ASN A C 1
ATOM 851 O O . ASN A 1 106 ? 8.771 -11.751 1.638 1.00 80.19 106 ASN A O 1
ATOM 855 N N . GLN A 1 107 ? 10.738 -10.949 0.960 1.00 83.31 107 GLN A N 1
ATOM 856 C CA . GLN A 1 107 ? 11.093 -10.358 2.256 1.00 83.31 107 GLN A CA 1
ATOM 857 C C . GLN A 1 107 ? 10.582 -8.928 2.445 1.00 83.31 107 GLN A C 1
ATOM 859 O O . GLN A 1 107 ? 10.505 -8.460 3.579 1.00 83.31 107 GLN A O 1
ATOM 864 N N . GLN A 1 108 ? 10.287 -8.210 1.359 1.00 86.88 108 GLN A N 1
ATOM 865 C CA . GLN A 1 108 ? 9.931 -6.795 1.411 1.00 86.88 108 GLN A CA 1
ATOM 866 C C . GLN A 1 108 ? 8.541 -6.548 0.815 1.00 86.88 108 GLN A C 1
ATOM 868 O O . GLN A 1 108 ? 8.402 -6.547 -0.415 1.00 86.88 108 GLN A O 1
ATOM 873 N N . PRO A 1 109 ? 7.528 -6.236 1.651 1.00 88.88 109 PRO A N 1
ATOM 874 C CA . PRO A 1 109 ? 6.163 -5.986 1.192 1.00 88.88 109 PRO A CA 1
ATOM 875 C C . PRO A 1 109 ? 6.074 -4.949 0.069 1.00 88.88 109 PRO A C 1
ATOM 877 O O . PRO A 1 109 ? 5.352 -5.152 -0.903 1.00 88.88 109 PRO A O 1
ATOM 880 N N . ASN A 1 110 ? 6.879 -3.883 0.141 1.00 88.38 110 ASN A N 1
ATOM 881 C CA . ASN A 1 110 ? 6.917 -2.827 -0.875 1.00 88.38 110 ASN A CA 1
ATOM 882 C C . ASN A 1 110 ? 7.239 -3.340 -2.283 1.00 88.38 110 ASN A C 1
ATOM 884 O O . ASN A 1 110 ? 6.623 -2.891 -3.244 1.00 88.38 110 ASN A O 1
ATOM 888 N N . ILE A 1 111 ? 8.193 -4.266 -2.410 1.00 90.44 111 ILE A N 1
ATOM 889 C CA . ILE A 1 111 ? 8.578 -4.830 -3.709 1.00 90.44 111 ILE A CA 1
ATOM 890 C C . ILE A 1 111 ? 7.535 -5.848 -4.160 1.00 90.44 111 ILE A C 1
ATOM 892 O O . ILE A 1 111 ? 7.106 -5.818 -5.310 1.00 90.44 111 ILE A O 1
ATOM 896 N N . CYS A 1 112 ? 7.100 -6.720 -3.249 1.00 93.12 112 CYS A N 1
ATOM 897 C CA . CYS A 1 112 ? 6.069 -7.712 -3.534 1.00 93.12 112 CYS A CA 1
ATOM 898 C C . CYS A 1 112 ? 4.802 -7.072 -4.107 1.00 93.12 112 CYS A C 1
ATOM 900 O O . CYS A 1 112 ? 4.325 -7.487 -5.158 1.00 93.12 112 CYS A O 1
ATOM 902 N N . ILE A 1 113 ? 4.303 -6.014 -3.465 1.00 93.81 113 ILE A N 1
ATOM 903 C CA . ILE A 1 113 ? 3.083 -5.312 -3.871 1.00 93.81 113 ILE A CA 1
ATOM 904 C C . ILE A 1 113 ? 3.214 -4.700 -5.279 1.00 93.81 113 ILE A C 1
ATOM 906 O O . ILE A 1 113 ? 2.258 -4.742 -6.050 1.00 93.81 113 ILE A O 1
ATOM 910 N N . LEU A 1 114 ? 4.390 -4.196 -5.662 1.00 93.44 114 LEU A N 1
ATOM 911 C CA . LEU A 1 114 ? 4.619 -3.703 -7.028 1.00 93.44 114 LEU A CA 1
ATOM 912 C C . LEU A 1 114 ? 4.572 -4.831 -8.061 1.00 93.44 114 LEU A C 1
ATOM 914 O O . LEU A 1 114 ? 4.030 -4.646 -9.146 1.00 93.44 114 LEU A O 1
ATOM 918 N N . TYR A 1 115 ? 5.093 -6.014 -7.725 1.00 94.88 115 TYR A N 1
ATOM 919 C CA . TYR A 1 115 ? 4.952 -7.185 -8.589 1.00 94.88 115 TYR A CA 1
ATOM 920 C C . TYR A 1 115 ? 3.517 -7.693 -8.665 1.00 94.88 115 TYR A C 1
ATOM 922 O O . TYR A 1 115 ? 3.087 -8.118 -9.732 1.00 94.88 115 TYR A O 1
ATOM 930 N N . VAL A 1 116 ? 2.766 -7.629 -7.565 1.00 94.44 116 VAL A N 1
ATOM 931 C CA . VAL A 1 116 ? 1.327 -7.919 -7.562 1.00 94.44 116 VAL A CA 1
ATOM 932 C C . VAL A 1 116 ? 0.625 -7.013 -8.567 1.00 94.44 116 VAL A C 1
ATOM 934 O O . VAL A 1 116 ? -0.065 -7.522 -9.442 1.00 94.44 116 VAL A O 1
ATOM 937 N N . TRP A 1 117 ? 0.875 -5.704 -8.506 1.00 93.88 117 TRP A N 1
ATOM 938 C CA . TRP A 1 117 ? 0.309 -4.748 -9.456 1.00 93.88 117 TRP A CA 1
ATOM 939 C C . TRP A 1 117 ? 0.751 -5.018 -10.900 1.00 93.88 117 TRP A C 1
ATOM 941 O O . TRP A 1 117 ? -0.093 -5.086 -11.788 1.00 93.88 117 TRP A O 1
ATOM 951 N N . TYR A 1 118 ? 2.040 -5.276 -11.138 1.00 94.75 118 TYR A N 1
ATOM 952 C CA . TYR A 1 118 ? 2.544 -5.676 -12.455 1.00 94.75 118 TYR A CA 1
ATOM 953 C C . TYR A 1 118 ? 1.810 -6.904 -13.018 1.00 94.75 118 TYR A C 1
ATOM 955 O O . TYR A 1 118 ? 1.384 -6.894 -14.171 1.00 94.75 118 TYR A O 1
ATOM 963 N N . PHE A 1 119 ? 1.629 -7.959 -12.218 1.00 95.06 119 PHE A N 1
ATOM 964 C CA . PHE A 1 119 ? 0.919 -9.156 -12.669 1.00 95.06 119 PHE A CA 1
ATOM 965 C C . PHE A 1 119 ? -0.577 -8.913 -12.872 1.00 95.06 119 PHE A C 1
ATOM 967 O O . PHE A 1 119 ? -1.141 -9.498 -13.792 1.00 95.06 119 PHE A O 1
ATOM 974 N N . THR A 1 120 ? -1.201 -8.025 -12.092 1.00 93.50 120 THR A N 1
ATOM 975 C CA . THR A 1 120 ? -2.569 -7.557 -12.354 1.00 93.50 120 THR A CA 1
ATOM 976 C C . THR A 1 120 ? -2.662 -6.860 -13.714 1.00 93.50 120 THR A C 1
ATOM 978 O O . THR A 1 120 ? -3.533 -7.210 -14.500 1.00 93.50 120 THR A O 1
ATOM 981 N N . LEU A 1 121 ? -1.734 -5.950 -14.040 1.00 91.62 121 LEU A N 1
ATOM 982 C CA . LEU A 1 121 ? -1.695 -5.258 -15.340 1.00 91.62 121 LEU A CA 1
ATOM 983 C C . LEU A 1 121 ? -1.455 -6.207 -16.528 1.00 91.62 121 LEU A C 1
ATOM 985 O O . LEU A 1 121 ? -1.869 -5.922 -17.648 1.00 91.62 121 LEU A O 1
ATOM 989 N N . CYS A 1 122 ? -0.786 -7.337 -16.292 1.00 92.38 122 CYS A N 1
ATOM 990 C CA . CYS A 1 122 ? -0.598 -8.409 -17.271 1.00 92.38 122 CYS A CA 1
ATOM 991 C C . CYS A 1 122 ? -1.802 -9.368 -17.389 1.00 92.38 122 CYS A C 1
ATOM 993 O O . CYS A 1 122 ? -1.676 -10.382 -18.078 1.00 92.38 122 CYS A O 1
ATOM 995 N N . ASP A 1 123 ? -2.917 -9.118 -16.691 1.00 92.81 123 ASP A N 1
ATOM 996 C CA . ASP A 1 123 ? -4.051 -10.046 -16.539 1.00 92.81 123 ASP A CA 1
ATOM 997 C C . ASP A 1 123 ? -3.665 -11.426 -15.943 1.00 92.81 123 ASP A C 1
ATOM 999 O O . ASP A 1 123 ? -4.389 -12.415 -16.081 1.00 92.81 123 ASP A O 1
ATOM 1003 N N . ASP A 1 124 ? -2.541 -11.523 -15.220 1.00 94.25 124 ASP A N 1
ATOM 1004 C CA . ASP A 1 124 ? -2.098 -12.737 -14.518 1.00 94.25 124 ASP A CA 1
ATOM 1005 C C . ASP A 1 124 ? -2.470 -12.683 -13.029 1.00 94.25 124 ASP A C 1
ATOM 1007 O O . ASP A 1 124 ? -1.635 -12.683 -12.114 1.00 94.25 124 ASP A O 1
ATOM 1011 N N . THR A 1 125 ? -3.779 -12.659 -12.769 1.00 91.19 125 THR A N 1
ATOM 1012 C CA . THR A 1 125 ? -4.332 -12.600 -11.407 1.00 91.19 125 THR A CA 1
ATOM 1013 C C . THR A 1 125 ? -3.868 -13.774 -10.541 1.00 91.19 125 THR A C 1
ATOM 1015 O O . THR A 1 125 ? -3.757 -13.648 -9.321 1.00 91.19 125 THR A O 1
ATOM 1018 N N . LEU A 1 126 ? -3.583 -14.934 -11.145 1.00 91.56 126 LEU A N 1
ATOM 1019 C CA . LEU A 1 126 ? -3.134 -16.104 -10.400 1.00 91.56 126 LEU A CA 1
ATOM 1020 C C . LEU A 1 126 ? -1.730 -15.883 -9.830 1.00 91.56 126 LEU A C 1
ATOM 1022 O O . LEU A 1 126 ? -1.527 -16.149 -8.645 1.00 91.56 126 LEU A O 1
ATOM 1026 N N . ARG A 1 127 ? -0.766 -15.392 -10.621 1.00 93.06 127 ARG A N 1
ATOM 1027 C CA . ARG A 1 127 ? 0.568 -15.038 -10.101 1.00 93.06 127 ARG A CA 1
ATOM 1028 C C . ARG A 1 127 ? 0.494 -13.893 -9.101 1.00 93.06 127 ARG A C 1
ATOM 1030 O O . ARG A 1 127 ? 1.129 -13.995 -8.052 1.00 93.06 127 ARG A O 1
ATOM 1037 N N . ALA A 1 128 ? -0.323 -12.875 -9.378 1.00 94.44 128 ALA A N 1
ATOM 1038 C CA . ALA A 1 128 ? -0.536 -11.761 -8.460 1.00 94.44 128 ALA A CA 1
ATOM 1039 C C . ALA A 1 128 ? -1.005 -12.265 -7.081 1.00 94.44 128 ALA A C 1
ATOM 1041 O O . ALA A 1 128 ? -0.357 -12.010 -6.068 1.00 94.44 128 ALA A O 1
ATOM 1042 N N . LYS A 1 129 ? -2.051 -13.102 -7.030 1.00 93.06 129 LYS A N 1
ATOM 1043 C CA . LYS A 1 129 ? -2.542 -13.691 -5.773 1.00 93.06 129 LYS A CA 1
ATOM 1044 C C . LYS A 1 129 ? -1.506 -14.579 -5.078 1.00 93.06 129 LYS A C 1
ATOM 1046 O O . LYS A 1 129 ? -1.381 -14.506 -3.858 1.00 93.06 129 LYS A O 1
ATOM 1051 N N . ARG A 1 130 ? -0.717 -15.373 -5.817 1.00 92.44 130 ARG A N 1
ATOM 1052 C CA . ARG A 1 130 ? 0.348 -16.207 -5.215 1.00 92.44 130 ARG A CA 1
ATOM 1053 C C . ARG A 1 130 ? 1.354 -15.390 -4.415 1.00 92.44 130 ARG A C 1
ATOM 1055 O O . ARG A 1 130 ? 1.741 -15.824 -3.335 1.00 92.44 130 ARG A O 1
ATOM 1062 N N . LEU A 1 131 ? 1.743 -14.226 -4.926 1.00 92.94 131 LEU A N 1
ATOM 1063 C CA . LEU A 1 131 ? 2.679 -13.331 -4.248 1.00 92.94 131 LEU A CA 1
ATOM 1064 C C . LEU A 1 131 ? 2.117 -12.748 -2.954 1.00 92.94 131 LEU A C 1
ATOM 1066 O O . LEU A 1 131 ? 2.842 -12.598 -1.975 1.00 92.94 131 LEU A O 1
ATOM 1070 N N . THR A 1 132 ? 0.815 -12.470 -2.920 1.00 93.50 132 THR A N 1
ATOM 1071 C CA . THR A 1 132 ? 0.184 -11.872 -1.735 1.00 93.50 132 THR A CA 1
ATOM 1072 C C . THR A 1 132 ? 0.095 -12.814 -0.544 1.00 93.50 132 THR A C 1
ATOM 1074 O O . THR A 1 132 ? -0.099 -12.345 0.573 1.00 93.50 132 THR A O 1
ATOM 1077 N N . LYS A 1 133 ? 0.261 -14.127 -0.751 1.00 93.38 133 LYS A N 1
ATOM 1078 C CA . LYS A 1 133 ? 0.019 -15.155 0.266 1.00 93.38 133 LYS A CA 1
ATOM 1079 C C . LYS A 1 133 ? 0.740 -14.871 1.584 1.00 93.38 133 LYS A C 1
ATOM 1081 O O . LYS A 1 133 ? 0.104 -14.892 2.632 1.00 93.38 133 LYS A O 1
ATOM 1086 N N . GLU A 1 134 ? 2.051 -14.644 1.540 1.00 92.75 134 GLU A N 1
ATOM 1087 C CA . GLU A 1 134 ? 2.857 -14.470 2.757 1.00 92.75 134 GLU A CA 1
ATOM 1088 C C . GLU A 1 134 ? 2.502 -13.172 3.488 1.00 92.75 134 GLU A C 1
ATOM 1090 O O . GLU A 1 134 ? 2.288 -13.203 4.698 1.00 92.75 134 GLU A O 1
ATOM 1095 N N . ILE A 1 135 ? 2.345 -12.067 2.751 1.00 94.62 135 ILE A N 1
ATOM 1096 C CA . ILE A 1 135 ? 1.961 -10.762 3.314 1.00 94.62 135 ILE A CA 1
ATOM 1097 C C . ILE A 1 135 ? 0.581 -10.848 3.957 1.00 94.62 135 ILE A C 1
ATOM 1099 O O . ILE A 1 135 ? 0.409 -10.445 5.101 1.00 94.62 135 ILE A O 1
ATOM 1103 N N . VAL A 1 136 ? -0.397 -11.425 3.256 1.00 96.12 136 VAL A N 1
ATOM 1104 C CA . VAL A 1 136 ? -1.758 -11.566 3.777 1.00 96.12 136 VAL A CA 1
ATOM 1105 C C . VAL A 1 136 ? -1.759 -12.426 5.038 1.00 96.12 136 VAL A C 1
ATOM 1107 O O . VAL A 1 136 ? -2.359 -12.022 6.026 1.00 96.12 136 VAL A O 1
ATOM 1110 N N . VAL A 1 137 ? -1.065 -13.571 5.056 1.00 95.44 137 VAL A N 1
ATOM 1111 C CA . VAL A 1 137 ? -0.972 -14.410 6.264 1.00 95.44 137 VAL A CA 1
ATOM 1112 C C . VAL A 1 137 ? -0.397 -13.622 7.439 1.00 95.44 137 VAL A C 1
ATOM 1114 O O . VAL A 1 137 ? -1.026 -13.595 8.494 1.00 95.44 137 VAL A O 1
ATOM 1117 N N . GLN A 1 138 ? 0.736 -12.942 7.245 1.00 94.25 138 GLN A N 1
ATOM 1118 C CA . GLN A 1 138 ? 1.374 -12.149 8.298 1.00 94.25 138 GLN A CA 1
ATOM 1119 C C . GLN A 1 138 ? 0.441 -11.046 8.805 1.00 94.25 138 GLN A C 1
ATOM 1121 O O . GLN A 1 138 ? 0.189 -10.966 10.002 1.00 94.25 138 GLN A O 1
ATOM 1126 N N . CYS A 1 139 ? -0.152 -10.245 7.916 1.00 95.94 139 CYS A N 1
ATOM 1127 C CA . CYS A 1 139 ? -1.078 -9.189 8.320 1.00 95.94 139 CYS A CA 1
ATOM 1128 C C . CYS A 1 139 ? -2.297 -9.742 9.076 1.00 95.94 139 CYS A C 1
ATOM 1130 O O . CYS A 1 139 ? -2.716 -9.159 10.072 1.00 95.94 139 CYS A O 1
ATOM 1132 N N . LEU A 1 140 ? -2.866 -10.875 8.646 1.00 95.94 140 LEU A N 1
ATOM 1133 C CA . LEU A 1 140 ? -3.997 -11.503 9.338 1.00 95.94 140 LEU A CA 1
ATOM 1134 C C . LEU A 1 140 ? -3.620 -12.032 10.733 1.00 95.94 140 LEU A C 1
ATOM 1136 O O . LEU A 1 140 ? -4.443 -11.973 11.651 1.00 95.94 140 LEU A O 1
ATOM 1140 N N . GLU A 1 141 ? -2.406 -12.559 10.895 1.00 94.25 141 GLU A N 1
ATOM 1141 C CA . GLU A 1 141 ? -1.871 -12.996 12.189 1.00 94.25 141 GLU A CA 1
ATOM 1142 C C . GLU A 1 141 ? -1.661 -11.805 13.128 1.00 94.25 141 GLU A C 1
ATOM 1144 O O . GLU A 1 141 ? -2.125 -11.845 14.266 1.00 94.25 141 GLU A O 1
ATOM 1149 N N . MET A 1 142 ? -1.062 -10.721 12.632 1.00 93.56 142 MET A N 1
ATOM 1150 C CA . MET A 1 142 ? -0.825 -9.497 13.402 1.00 93.56 142 MET A CA 1
ATOM 1151 C C . MET A 1 142 ? -2.136 -8.829 13.850 1.00 93.56 142 MET A C 1
ATOM 1153 O O . MET A 1 142 ? -2.240 -8.429 15.004 1.00 93.56 142 MET A O 1
ATOM 1157 N N . LEU A 1 143 ? -3.172 -8.841 12.998 1.00 92.62 143 LEU A N 1
ATOM 1158 C CA . LEU A 1 143 ? -4.543 -8.408 13.327 1.00 92.62 143 LEU A CA 1
ATOM 1159 C C . LEU A 1 143 ? -5.272 -9.308 14.345 1.00 92.62 143 LEU A C 1
ATOM 1161 O O . LEU A 1 143 ? -6.463 -9.130 14.601 1.00 92.62 143 LEU A O 1
ATOM 1165 N N . SER A 1 144 ? -4.628 -10.363 14.846 1.00 86.69 144 SER A N 1
ATOM 1166 C CA . SER A 1 144 ? -5.180 -11.221 15.904 1.00 86.69 144 SER A CA 1
ATOM 1167 C C . SER A 1 144 ? -4.671 -10.842 17.298 1.00 86.69 144 SER A C 1
ATOM 1169 O O . SER A 1 144 ? -5.116 -11.448 18.272 1.00 86.69 144 SER A O 1
ATOM 1171 N N . GLY A 1 145 ? -3.717 -9.910 17.393 1.00 84.50 145 GLY A N 1
ATOM 1172 C CA . GLY A 1 145 ? -3.198 -9.392 18.658 1.00 84.50 145 GLY A CA 1
ATOM 1173 C C . GLY A 1 145 ? -3.969 -8.169 19.167 1.00 84.50 145 GLY A C 1
ATOM 1174 O O . GLY A 1 145 ? -4.865 -7.669 18.501 1.00 84.50 145 GLY A O 1
ATOM 1175 N N . ASP A 1 146 ? -3.576 -7.671 20.343 1.00 83.25 146 ASP A N 1
ATOM 1176 C CA . ASP A 1 146 ? -4.146 -6.460 20.967 1.00 83.25 146 ASP A CA 1
ATOM 1177 C C . ASP A 1 146 ? -3.255 -5.209 20.750 1.00 83.25 146 ASP A C 1
ATOM 1179 O O . ASP A 1 146 ? -3.366 -4.202 21.457 1.00 83.25 146 ASP A O 1
ATOM 1183 N N . GLU A 1 147 ? -2.315 -5.270 19.801 1.00 90.62 147 GLU A N 1
ATOM 1184 C CA . GLU A 1 147 ? -1.329 -4.215 19.546 1.00 90.62 147 GLU A CA 1
ATOM 1185 C C . GLU A 1 147 ? -1.798 -3.277 18.422 1.00 90.62 147 GLU A C 1
ATOM 1187 O O . GLU A 1 147 ? -1.617 -3.550 17.239 1.00 90.62 147 GLU A O 1
ATOM 1192 N N . LEU A 1 148 ? -2.351 -2.118 18.796 1.00 88.88 148 LEU A N 1
ATOM 1193 C CA . LEU A 1 148 ? -2.938 -1.155 17.848 1.00 88.88 148 LEU A CA 1
ATOM 1194 C C . LEU A 1 148 ? -1.985 -0.681 16.739 1.00 88.88 148 LEU A C 1
ATOM 1196 O O . LEU A 1 148 ? -2.423 -0.378 15.630 1.00 88.88 148 LEU A O 1
ATOM 1200 N N . GLU A 1 149 ? -0.690 -0.571 17.037 1.00 87.62 149 GLU A N 1
ATOM 1201 C CA . GLU A 1 149 ? 0.307 -0.184 16.037 1.00 87.62 149 GLU A CA 1
ATOM 1202 C C . GLU A 1 149 ? 0.464 -1.275 14.972 1.00 87.62 149 GLU A C 1
ATOM 1204 O O . GLU A 1 149 ? 0.455 -0.977 13.775 1.00 87.62 149 GLU A O 1
ATOM 1209 N N . ASN A 1 150 ? 0.491 -2.542 15.389 1.00 92.44 150 ASN A N 1
ATOM 1210 C CA . ASN A 1 150 ? 0.506 -3.676 14.472 1.00 92.44 150 ASN A CA 1
ATOM 1211 C C . ASN A 1 150 ? -0.756 -3.716 13.615 1.00 92.44 150 ASN A C 1
ATOM 1213 O O . ASN A 1 150 ? -0.661 -3.992 12.418 1.00 92.44 150 ASN A O 1
ATOM 1217 N N . ASP A 1 151 ? -1.917 -3.398 14.189 1.00 93.00 151 ASP A N 1
ATOM 1218 C CA . ASP A 1 151 ? -3.169 -3.338 13.435 1.00 93.00 151 ASP A CA 1
ATOM 1219 C C . ASP A 1 151 ? -3.127 -2.259 12.354 1.00 93.00 151 ASP A C 1
ATOM 1221 O O . ASP A 1 151 ? -3.553 -2.500 11.221 1.00 93.00 151 ASP A O 1
ATOM 1225 N N . ALA A 1 152 ? -2.585 -1.080 12.676 1.00 91.69 152 ALA A N 1
ATOM 1226 C CA . ALA A 1 152 ? -2.463 0.023 11.730 1.00 91.69 152 ALA A CA 1
ATOM 1227 C C . ALA A 1 152 ? -1.543 -0.341 10.553 1.00 91.69 152 ALA A C 1
ATOM 1229 O O . ALA A 1 152 ? -1.918 -0.134 9.395 1.00 91.69 152 ALA A O 1
ATOM 1230 N N . TRP A 1 153 ? -0.371 -0.919 10.830 1.00 92.00 153 TRP A N 1
ATOM 1231 C CA . TRP A 1 153 ? 0.583 -1.332 9.795 1.00 92.00 153 TRP A CA 1
ATOM 1232 C C . TRP A 1 153 ? 0.087 -2.525 8.973 1.00 92.00 153 TRP A C 1
ATOM 1234 O O . TRP A 1 153 ? 0.195 -2.521 7.748 1.00 92.00 153 TRP A O 1
ATOM 1244 N N . SER A 1 154 ? -0.549 -3.507 9.611 1.00 95.19 154 SER A N 1
ATOM 1245 C CA . SER A 1 154 ? -1.118 -4.667 8.914 1.00 95.19 154 SER A CA 1
ATOM 1246 C C . SER A 1 154 ? -2.277 -4.264 8.009 1.00 95.19 154 SER A C 1
ATOM 1248 O O . SER A 1 154 ? -2.375 -4.715 6.870 1.00 95.19 154 SER A O 1
ATOM 1250 N N . SER A 1 155 ? -3.134 -3.361 8.487 1.00 95.31 155 SER A N 1
ATOM 1251 C CA . SER A 1 155 ? -4.224 -2.800 7.689 1.00 95.31 155 SER A CA 1
ATOM 1252 C C . SER A 1 155 ? -3.705 -1.943 6.531 1.00 95.31 155 SER A C 1
ATOM 1254 O O . SER A 1 155 ? -4.302 -1.942 5.456 1.00 95.31 155 SER A O 1
ATOM 1256 N N . TRP A 1 156 ? -2.574 -1.249 6.714 1.00 94.31 156 TRP A N 1
ATOM 1257 C CA . TRP A 1 156 ? -1.906 -0.515 5.640 1.00 94.31 156 TRP A CA 1
ATOM 1258 C C . TRP A 1 156 ? -1.441 -1.443 4.517 1.00 94.31 156 TRP A C 1
ATOM 1260 O O . TRP A 1 156 ? -1.788 -1.217 3.358 1.00 94.31 156 TRP A O 1
ATOM 1270 N N . ASP A 1 157 ? -0.706 -2.505 4.843 1.00 95.00 157 ASP A N 1
ATOM 1271 C CA . ASP A 1 157 ? -0.201 -3.429 3.827 1.00 95.00 157 ASP A CA 1
ATOM 1272 C C . ASP A 1 157 ? -1.327 -4.218 3.146 1.00 95.00 157 AS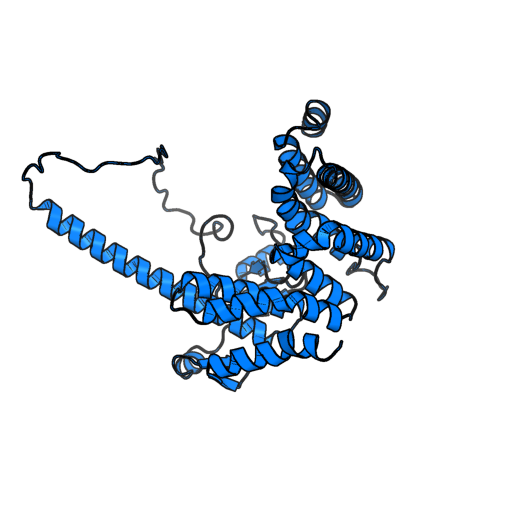P A C 1
ATOM 1274 O O . ASP A 1 157 ? -1.308 -4.363 1.921 1.00 95.00 157 ASP A O 1
ATOM 1278 N N . LEU A 1 158 ? -2.366 -4.629 3.884 1.00 96.62 158 LEU A N 1
ATOM 1279 C CA . LEU A 1 158 ? -3.570 -5.221 3.288 1.00 96.62 158 LEU A CA 1
ATOM 1280 C C . LEU A 1 158 ? -4.270 -4.253 2.328 1.00 96.62 158 LEU A C 1
ATOM 1282 O O . LEU A 1 158 ? -4.621 -4.645 1.217 1.00 96.62 158 LEU A O 1
ATOM 1286 N N . GLY A 1 159 ? -4.432 -2.983 2.710 1.00 95.12 159 GLY A N 1
ATOM 1287 C CA . GLY A 1 159 ? -5.041 -1.969 1.847 1.00 95.12 159 GLY A CA 1
ATOM 1288 C C . GLY A 1 159 ? -4.291 -1.801 0.529 1.00 95.12 159 GLY A C 1
ATOM 1289 O O . GLY A 1 159 ? -4.910 -1.709 -0.533 1.00 95.12 159 GLY A O 1
ATOM 1290 N N . ARG A 1 160 ? -2.957 -1.848 0.574 1.00 95.00 160 ARG A N 1
ATOM 1291 C CA . ARG A 1 160 ? -2.093 -1.787 -0.612 1.00 95.00 160 ARG A CA 1
ATOM 1292 C C . ARG A 1 160 ? -2.184 -3.038 -1.476 1.00 95.00 160 ARG A C 1
ATOM 1294 O O . ARG A 1 160 ? -2.321 -2.920 -2.691 1.00 95.00 160 ARG A O 1
ATOM 1301 N N . VAL A 1 161 ? -2.160 -4.222 -0.859 1.00 95.88 161 VAL A N 1
ATOM 1302 C CA . VAL A 1 161 ? -2.361 -5.505 -1.550 1.00 95.88 161 VAL A CA 1
ATOM 1303 C C . VAL A 1 161 ? -3.697 -5.510 -2.291 1.00 95.88 161 VAL A C 1
ATOM 1305 O O . VAL A 1 161 ? -3.738 -5.792 -3.487 1.00 95.88 161 VAL A O 1
ATOM 1308 N N . PHE A 1 162 ? -4.784 -5.155 -1.606 1.00 96.06 162 PHE A N 1
ATOM 1309 C CA . PHE A 1 162 ? -6.117 -5.136 -2.199 1.00 96.06 162 PHE A CA 1
ATOM 1310 C C . PHE A 1 162 ? -6.258 -4.053 -3.267 1.00 96.06 162 PHE A C 1
ATOM 1312 O O . PHE A 1 162 ? -6.885 -4.305 -4.288 1.00 96.06 162 PHE A O 1
ATOM 1319 N N . SER A 1 163 ? -5.617 -2.893 -3.095 1.00 93.69 163 SER A N 1
ATOM 1320 C CA . SER A 1 163 ? -5.582 -1.852 -4.131 1.00 93.69 163 SER A CA 1
ATOM 1321 C C . SER A 1 163 ? -4.841 -2.320 -5.388 1.00 93.69 163 SER A C 1
ATOM 1323 O O . SER A 1 163 ? -5.330 -2.097 -6.489 1.00 93.69 163 SER A O 1
ATOM 1325 N N . GLY A 1 164 ? -3.701 -3.008 -5.244 1.00 92.81 164 GLY A N 1
AT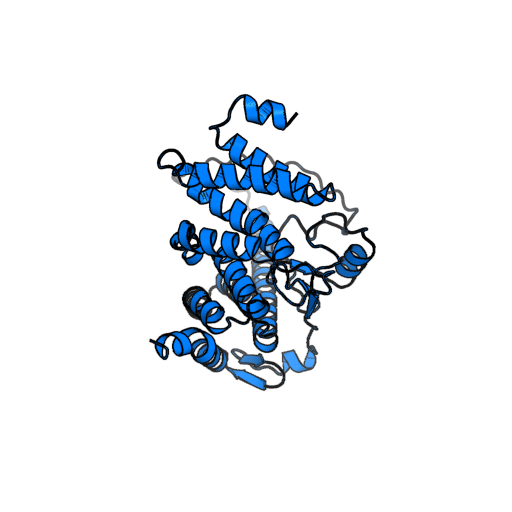OM 1326 C CA . GLY A 1 164 ? -2.936 -3.554 -6.377 1.00 92.81 164 GLY A CA 1
ATOM 1327 C C . GLY A 1 164 ? -3.622 -4.725 -7.095 1.00 92.81 164 GLY A C 1
ATOM 1328 O O . GLY A 1 164 ? -3.319 -5.000 -8.254 1.00 92.81 164 GLY A O 1
ATOM 1329 N N . LEU A 1 165 ? -4.552 -5.405 -6.420 1.00 94.00 165 LEU A N 1
ATOM 1330 C CA . LEU A 1 165 ? -5.436 -6.426 -6.997 1.00 94.00 165 LEU A CA 1
ATOM 1331 C C . LEU A 1 165 ? -6.807 -5.873 -7.420 1.00 94.00 165 LEU A C 1
ATOM 1333 O O . LEU A 1 165 ? -7.666 -6.652 -7.825 1.00 94.00 165 LEU A O 1
ATOM 1337 N N . GLU A 1 166 ? -7.025 -4.564 -7.276 1.00 93.19 166 GLU A N 1
ATOM 1338 C CA . GLU A 1 166 ? -8.302 -3.882 -7.526 1.00 93.19 166 GLU A CA 1
ATOM 1339 C C . GLU A 1 166 ? -9.511 -4.466 -6.757 1.00 93.19 166 GLU A C 1
ATOM 1341 O O . GLU A 1 166 ? -10.668 -4.279 -7.136 1.00 93.19 166 GLU A O 1
ATOM 1346 N N . ASP A 1 167 ? -9.278 -5.123 -5.614 1.00 94.75 167 ASP A N 1
ATOM 1347 C CA . ASP A 1 167 ? -10.340 -5.514 -4.679 1.00 94.75 167 ASP A CA 1
ATOM 1348 C C . ASP A 1 167 ? -10.695 -4.331 -3.772 1.00 94.75 167 ASP A C 1
ATOM 1350 O O . ASP A 1 167 ? -10.350 -4.261 -2.588 1.00 94.75 167 ASP A O 1
ATOM 1354 N N . PHE A 1 168 ? -11.380 -3.351 -4.356 1.00 93.69 168 PHE A N 1
ATOM 1355 C CA . PHE A 1 168 ? -11.749 -2.128 -3.653 1.00 93.69 168 PHE A CA 1
ATOM 1356 C C . PHE A 1 168 ? -12.645 -2.339 -2.421 1.00 93.69 168 PHE A C 1
ATOM 1358 O O . PHE A 1 168 ? -12.455 -1.614 -1.438 1.00 93.69 168 PHE A O 1
ATOM 1365 N N . PRO A 1 169 ? -13.598 -3.297 -2.397 1.00 94.50 169 PRO A N 1
ATOM 1366 C CA . PRO A 1 169 ? -14.353 -3.599 -1.186 1.00 94.50 169 PRO A CA 1
ATOM 1367 C C . PRO A 1 169 ? -13.465 -3.993 -0.002 1.00 94.50 169 PRO A C 1
ATOM 1369 O O . PRO A 1 169 ? -13.688 -3.487 1.100 1.00 94.50 169 PRO A O 1
ATOM 1372 N N . ASN A 1 170 ? -12.464 -4.854 -0.213 1.00 96.00 170 ASN A N 1
ATOM 1373 C CA . ASN A 1 170 ? -11.525 -5.242 0.839 1.00 96.00 170 ASN A CA 1
ATOM 1374 C C . ASN A 1 170 ? -10.495 -4.140 1.132 1.00 96.00 170 ASN A C 1
ATOM 1376 O O . ASN A 1 170 ? -10.180 -3.910 2.301 1.00 96.00 170 ASN A O 1
ATOM 1380 N N . ALA A 1 171 ? -10.036 -3.400 0.116 1.00 94.31 171 ALA A N 1
ATOM 1381 C CA . ALA A 1 171 ? -9.143 -2.254 0.302 1.00 94.31 171 ALA A CA 1
ATOM 1382 C C . ALA A 1 171 ? -9.766 -1.201 1.230 1.00 94.31 171 ALA A C 1
ATOM 1384 O O . ALA A 1 171 ? -9.125 -0.753 2.176 1.00 94.31 171 ALA A O 1
ATOM 1385 N N . LEU A 1 172 ? -11.043 -0.864 1.015 1.00 92.75 172 LEU A N 1
ATOM 1386 C CA . LEU A 1 172 ? -11.780 0.084 1.851 1.00 92.75 172 LEU A CA 1
ATOM 1387 C C . LEU A 1 172 ? -11.883 -0.383 3.310 1.00 92.75 172 LEU A C 1
ATOM 1389 O O . LEU A 1 172 ? -11.696 0.429 4.211 1.00 92.75 172 LEU A O 1
ATOM 1393 N N . VAL A 1 173 ? -12.133 -1.677 3.554 1.00 94.56 173 VAL A N 1
ATOM 1394 C CA . VAL A 1 173 ? -12.127 -2.226 4.923 1.00 94.56 173 VAL A CA 1
ATOM 1395 C C . VAL A 1 173 ? -10.765 -2.006 5.579 1.00 94.56 173 VAL A C 1
ATOM 1397 O O . VAL A 1 173 ? -10.704 -1.512 6.703 1.00 94.56 173 VAL A O 1
ATOM 1400 N N . ALA A 1 174 ? -9.677 -2.319 4.874 1.00 95.12 174 ALA A N 1
ATOM 1401 C CA . ALA A 1 174 ? -8.327 -2.158 5.402 1.00 95.12 174 ALA A CA 1
ATOM 1402 C C . ALA A 1 174 ? -7.999 -0.681 5.696 1.00 95.12 174 ALA A C 1
ATOM 1404 O O . ALA A 1 174 ? -7.475 -0.357 6.760 1.00 95.12 174 ALA A O 1
ATOM 1405 N N . TRP A 1 175 ? -8.369 0.243 4.806 1.00 92.25 175 TRP A N 1
ATOM 1406 C CA . TRP A 1 175 ? -8.168 1.677 5.034 1.00 92.25 175 TRP A CA 1
ATOM 1407 C C . TRP A 1 175 ? -8.952 2.205 6.237 1.00 92.25 175 TRP A C 1
ATOM 1409 O O . TRP A 1 175 ? -8.400 2.948 7.047 1.00 92.25 175 TRP A O 1
ATOM 1419 N N . GLU A 1 176 ? -10.203 1.776 6.412 1.00 91.00 176 GLU A N 1
ATOM 1420 C CA . GLU A 1 176 ? -11.000 2.126 7.591 1.00 91.00 176 GLU A CA 1
ATOM 1421 C C . GLU A 1 176 ? -10.416 1.547 8.883 1.00 91.00 176 GLU A C 1
ATOM 1423 O O . GLU A 1 176 ? -10.388 2.234 9.906 1.00 91.00 176 GLU A O 1
ATOM 1428 N N . MET A 1 177 ? -9.933 0.302 8.853 1.00 92.06 177 MET A N 1
ATOM 1429 C CA . MET A 1 177 ? -9.271 -0.316 10.002 1.00 92.06 177 MET A CA 1
ATOM 1430 C C . MET A 1 177 ? -8.007 0.453 10.384 1.00 92.06 177 MET A C 1
ATOM 1432 O O . MET A 1 177 ? -7.862 0.826 11.545 1.00 92.06 177 MET A O 1
ATOM 1436 N N . LYS A 1 178 ? -7.155 0.800 9.409 1.00 92.06 178 LYS A N 1
ATOM 1437 C CA . LYS A 1 178 ? -5.973 1.640 9.641 1.00 92.06 178 LYS A CA 1
ATOM 1438 C C . LYS A 1 178 ? -6.355 2.965 10.303 1.00 92.06 178 LYS A C 1
ATOM 1440 O O . LYS A 1 178 ? -5.751 3.337 11.306 1.00 92.06 178 LYS A O 1
ATOM 1445 N N . ALA A 1 179 ? -7.352 3.664 9.760 1.00 88.12 179 ALA A N 1
ATOM 1446 C CA . ALA A 1 179 ? -7.822 4.941 10.294 1.00 88.12 179 ALA A CA 1
ATOM 1447 C C . ALA A 1 179 ? -8.252 4.820 11.766 1.00 88.12 179 ALA A C 1
ATOM 1449 O O . ALA A 1 179 ? -7.835 5.612 12.612 1.00 88.12 179 ALA A O 1
ATOM 1450 N N . ARG A 1 180 ? -9.039 3.784 12.087 1.00 87.94 180 ARG A N 1
ATOM 1451 C CA . ARG A 1 180 ? -9.507 3.501 13.453 1.00 87.94 180 ARG A CA 1
ATOM 1452 C C . ARG A 1 180 ? -8.356 3.165 14.400 1.00 87.94 180 ARG A C 1
ATOM 1454 O O . ARG A 1 180 ? -8.327 3.694 15.509 1.00 87.94 180 ARG A O 1
ATOM 1461 N N . SER A 1 181 ? -7.406 2.334 13.974 1.00 90.25 181 SER A N 1
ATOM 1462 C CA . SER A 1 181 ? -6.240 1.972 14.788 1.00 90.25 181 SER A CA 1
ATOM 1463 C C . SER A 1 181 ? -5.363 3.189 15.084 1.00 90.25 181 SER A C 1
ATOM 1465 O O . SER A 1 181 ? -4.980 3.397 16.234 1.00 90.25 181 SER A O 1
ATOM 1467 N N . LEU A 1 182 ? -5.114 4.053 14.093 1.00 87.44 182 LEU A N 1
ATOM 1468 C CA . LEU A 1 182 ? -4.359 5.295 14.291 1.00 87.44 182 LEU A CA 1
ATOM 1469 C C . LEU A 1 182 ? -5.068 6.268 15.237 1.00 87.44 182 LEU A C 1
ATOM 1471 O O . LEU A 1 182 ? -4.429 6.819 16.134 1.00 87.44 182 LEU A O 1
ATOM 1475 N N . GLN A 1 183 ? -6.387 6.428 15.094 1.00 87.12 183 GLN A N 1
ATOM 1476 C CA . GLN A 1 183 ? -7.175 7.239 16.022 1.00 87.12 183 GLN A CA 1
ATOM 1477 C C . GLN A 1 183 ? -7.072 6.697 17.454 1.00 87.12 183 GLN A C 1
ATOM 1479 O O . GLN A 1 183 ? -6.839 7.458 18.390 1.00 87.12 183 GLN A O 1
ATOM 1484 N N . ALA A 1 184 ? -7.173 5.378 17.635 1.00 89.25 184 ALA A N 1
ATOM 1485 C CA . ALA A 1 184 ? -7.053 4.752 18.947 1.00 89.25 184 ALA A CA 1
ATOM 1486 C C . ALA A 1 184 ? -5.655 4.950 19.568 1.00 89.25 184 ALA A C 1
ATOM 1488 O O . ALA A 1 184 ? -5.548 5.241 20.763 1.00 89.25 184 ALA A O 1
ATOM 1489 N N . VAL A 1 185 ? -4.582 4.850 18.771 1.00 88.62 185 VAL A N 1
ATOM 1490 C CA . VAL A 1 185 ? -3.207 5.154 19.212 1.00 88.62 185 VAL A CA 1
ATOM 1491 C C . VAL A 1 185 ? -3.091 6.612 19.660 1.00 88.62 185 VAL A C 1
ATOM 1493 O O . VAL A 1 185 ? -2.534 6.889 20.729 1.00 88.62 185 VAL A O 1
ATOM 1496 N N . TYR A 1 186 ? -3.646 7.543 18.882 1.00 88.06 186 TYR A N 1
ATOM 1497 C CA . TYR A 1 186 ? -3.644 8.967 19.206 1.00 88.06 186 TYR A CA 1
ATOM 1498 C C . TYR A 1 186 ? -4.404 9.265 20.507 1.00 88.06 186 TYR A C 1
ATOM 1500 O O . TYR A 1 186 ? -3.885 9.958 21.385 1.00 88.06 186 TYR A O 1
ATOM 1508 N N . ASP A 1 187 ? -5.581 8.668 20.693 1.00 88.69 187 ASP A N 1
ATOM 1509 C CA . ASP A 1 187 ? -6.381 8.821 21.910 1.00 88.69 187 ASP A CA 1
ATOM 1510 C C . ASP A 1 187 ? -5.646 8.277 23.149 1.00 88.69 187 ASP A C 1
ATOM 1512 O O . ASP A 1 187 ? -5.678 8.884 24.225 1.00 88.69 187 ASP A O 1
ATOM 1516 N N . GLN A 1 188 ? -4.938 7.147 23.021 1.00 90.31 188 GLN A N 1
ATOM 1517 C CA . GLN A 1 188 ? -4.088 6.619 24.094 1.00 90.31 188 GLN A CA 1
ATOM 1518 C C . GLN A 1 188 ? -2.900 7.538 24.401 1.00 90.31 188 GLN A C 1
ATOM 1520 O O . GLN A 1 188 ? -2.507 7.678 25.563 1.00 90.31 188 GLN A O 1
ATOM 1525 N N . TRP A 1 189 ? -2.298 8.148 23.380 1.00 92.25 189 TRP A N 1
ATOM 1526 C CA . TRP A 1 189 ? -1.229 9.126 23.563 1.00 92.25 189 TRP A CA 1
ATOM 1527 C C . TRP A 1 189 ? -1.730 10.379 24.293 1.00 92.25 189 TRP A C 1
ATOM 1529 O O . TRP A 1 189 ? -1.086 10.809 25.252 1.00 92.25 189 TRP A O 1
ATOM 1539 N N . LEU A 1 190 ? -2.901 10.911 23.922 1.00 92.31 190 LEU A N 1
ATOM 1540 C CA . LEU A 1 190 ? -3.519 12.055 24.599 1.00 92.31 190 LEU A CA 1
ATOM 1541 C C . LEU A 1 190 ? -3.758 11.776 26.086 1.00 92.31 190 LEU A C 1
ATOM 1543 O O . LEU A 1 190 ? -3.334 12.567 26.927 1.00 92.31 190 LEU A O 1
ATOM 1547 N N . LYS A 1 191 ? -4.335 10.616 26.425 1.00 94.56 191 LYS A N 1
ATOM 1548 C CA . LYS A 1 191 ? -4.540 10.205 27.826 1.00 94.56 191 LYS A CA 1
ATOM 1549 C C . LYS A 1 191 ? -3.224 10.140 28.605 1.00 94.56 191 LYS A C 1
ATOM 1551 O O . LYS A 1 191 ? -3.116 10.704 29.691 1.00 94.56 191 LYS A O 1
ATOM 1556 N N . ARG A 1 192 ? -2.189 9.508 28.034 1.00 93.38 192 ARG A N 1
ATOM 1557 C CA . ARG A 1 192 ? -0.854 9.423 28.658 1.00 93.38 192 ARG A CA 1
ATOM 1558 C C . ARG A 1 192 ? -0.226 10.800 28.867 1.00 93.38 192 ARG A C 1
ATOM 1560 O O . ARG A 1 192 ? 0.404 11.037 29.898 1.00 93.38 192 ARG A O 1
ATOM 1567 N N . LYS A 1 193 ? -0.404 11.708 27.906 1.00 93.44 193 LYS A N 1
ATOM 1568 C CA . LYS A 1 193 ? 0.069 13.089 28.001 1.00 93.44 193 LYS A CA 1
ATOM 1569 C C . LYS A 1 193 ? -0.633 13.844 29.133 1.00 93.44 193 LYS A C 1
ATOM 1571 O O . LYS A 1 193 ? 0.051 14.461 29.945 1.00 93.44 193 LYS A O 1
ATOM 1576 N N . GLU A 1 194 ? -1.957 13.753 29.232 1.00 94.94 194 GLU A N 1
ATOM 1577 C CA . GLU A 1 194 ? -2.730 14.371 30.319 1.00 94.94 194 GLU A CA 1
ATOM 1578 C C . GLU A 1 194 ? -2.301 13.836 31.694 1.00 94.94 194 GLU A C 1
ATOM 1580 O O . GLU A 1 194 ? -2.039 14.609 32.616 1.00 94.94 194 GLU A O 1
ATOM 1585 N N . GLU A 1 195 ? -2.139 12.517 31.833 1.00 94.38 195 GLU A N 1
ATOM 1586 C CA . GLU A 1 195 ? -1.641 11.900 33.067 1.00 94.38 195 GLU A CA 1
ATOM 1587 C C . GLU A 1 195 ? -0.235 12.384 33.441 1.00 94.38 195 GLU A C 1
ATOM 1589 O O . GLU A 1 195 ? 0.053 12.629 34.617 1.00 94.38 195 GLU A O 1
ATOM 1594 N N . TYR A 1 196 ? 0.653 12.519 32.453 1.00 92.62 196 TYR A N 1
ATOM 1595 C CA . TYR A 1 196 ? 1.998 13.048 32.650 1.00 92.62 196 TYR A CA 1
ATOM 1596 C C . TYR A 1 196 ? 1.967 14.509 33.117 1.00 92.62 196 TYR A C 1
ATOM 1598 O O . TYR A 1 196 ? 2.656 14.863 34.075 1.00 92.62 196 TYR A O 1
ATOM 1606 N N . GLU A 1 197 ? 1.126 15.348 32.511 1.00 93.94 197 GLU A N 1
ATOM 1607 C CA . GLU A 1 197 ? 0.949 16.749 32.903 1.00 93.94 197 GLU A CA 1
ATOM 1608 C C . GLU A 1 197 ? 0.378 16.882 34.325 1.00 93.94 197 GLU A C 1
ATOM 1610 O O . GLU A 1 197 ? 0.871 17.694 35.116 1.00 93.94 197 GLU A O 1
ATOM 1615 N N . VAL A 1 198 ? -0.584 16.031 34.705 1.00 93.38 198 VAL A N 1
ATOM 1616 C CA . VAL A 1 198 ? -1.115 15.952 36.078 1.00 93.38 198 VAL A CA 1
ATOM 1617 C C . VAL A 1 198 ? -0.024 15.535 37.070 1.00 93.38 198 VAL A C 1
ATOM 1619 O O . VAL A 1 198 ? 0.128 16.170 38.119 1.00 93.38 198 VAL A O 1
ATOM 1622 N N . LYS A 1 199 ? 0.780 14.512 36.744 1.00 91.00 199 LYS A N 1
ATOM 1623 C CA . LYS A 1 199 ? 1.915 14.071 37.578 1.00 91.00 199 LYS A CA 1
ATOM 1624 C C . LYS A 1 199 ? 2.963 15.174 37.732 1.00 91.00 199 LYS A C 1
ATOM 1626 O O . LYS A 1 199 ? 3.442 15.401 38.842 1.00 91.00 199 LYS A O 1
ATOM 1631 N N . LEU A 1 200 ? 3.280 15.903 36.662 1.00 90.31 200 LEU A N 1
ATOM 1632 C CA . LEU A 1 200 ? 4.226 17.021 36.683 1.00 90.31 200 LEU A CA 1
ATOM 1633 C C . LEU A 1 200 ? 3.711 18.187 37.546 1.00 90.31 200 LEU A C 1
ATOM 1635 O O . LEU A 1 200 ? 4.472 18.783 38.312 1.00 90.31 200 LEU A O 1
ATOM 1639 N N . ALA A 1 201 ? 2.414 18.497 37.463 1.00 89.44 201 ALA A N 1
ATOM 1640 C CA . ALA A 1 201 ? 1.772 19.518 38.287 1.00 89.44 201 ALA A CA 1
ATOM 1641 C C . ALA A 1 201 ? 1.725 19.124 39.776 1.00 89.44 201 ALA A C 1
ATOM 1643 O O . ALA A 1 201 ? 1.954 19.972 40.643 1.00 89.44 201 ALA A O 1
ATOM 1644 N N . ALA A 1 202 ? 1.496 17.842 40.080 1.00 87.12 202 ALA A N 1
ATOM 1645 C CA . ALA A 1 202 ? 1.529 17.307 41.441 1.00 87.12 202 ALA A CA 1
ATOM 1646 C C . ALA A 1 202 ? 2.960 17.249 42.017 1.00 87.12 202 ALA A C 1
ATOM 1648 O O . ALA A 1 202 ? 3.175 17.592 43.182 1.00 87.12 202 ALA A O 1
ATOM 1649 N N . GLY A 1 203 ? 3.949 16.885 41.193 1.00 74.06 203 GLY A N 1
ATOM 1650 C CA . GLY A 1 203 ? 5.368 16.796 41.556 1.00 74.06 203 GLY A CA 1
ATOM 1651 C C . GLY A 1 203 ? 6.040 18.148 41.820 1.00 74.06 203 GLY A C 1
ATOM 1652 O O . GLY A 1 203 ? 6.966 18.227 42.625 1.00 74.06 203 GLY A O 1
ATOM 1653 N N . LYS A 1 204 ? 5.521 19.251 41.260 1.00 56.47 204 LYS A N 1
ATOM 1654 C CA . LYS A 1 204 ? 5.995 20.622 41.547 1.00 56.47 204 LYS A CA 1
ATOM 1655 C C . LYS A 1 204 ? 5.680 21.129 42.968 1.00 56.47 204 LYS A C 1
ATOM 1657 O O . LYS A 1 204 ? 6.052 22.254 43.297 1.00 56.47 204 LYS A O 1
ATOM 1662 N N . ARG A 1 205 ? 5.044 20.326 43.835 1.00 52.34 205 ARG A N 1
ATOM 1663 C CA . ARG A 1 205 ? 4.846 20.640 45.268 1.00 52.34 205 ARG A CA 1
ATOM 1664 C C . ARG A 1 205 ? 5.802 19.937 46.234 1.00 52.34 205 ARG A C 1
ATOM 1666 O O . ARG A 1 205 ? 5.746 20.239 47.423 1.00 52.34 205 ARG A O 1
ATOM 1673 N N . ALA A 1 206 ? 6.707 19.081 45.765 1.00 45.53 206 ALA A N 1
ATOM 1674 C CA . ALA A 1 206 ? 7.695 18.434 46.624 1.00 45.53 206 ALA A CA 1
ATOM 1675 C C . ALA A 1 206 ? 9.122 18.811 46.206 1.00 45.53 206 ALA A C 1
ATOM 1677 O O . ALA A 1 206 ? 9.848 18.017 45.620 1.00 45.53 206 ALA A O 1
ATOM 1678 N N . ASN A 1 207 ? 9.558 20.019 46.577 1.00 49.03 207 ASN A N 1
ATOM 1679 C CA . ASN A 1 207 ? 10.981 20.221 46.834 1.00 49.03 207 ASN A CA 1
ATOM 1680 C C . ASN A 1 207 ? 11.336 19.435 48.105 1.00 49.03 207 ASN A C 1
ATOM 1682 O O . ASN A 1 207 ? 11.216 19.935 49.222 1.00 49.03 207 ASN A O 1
ATOM 1686 N N . SER A 1 208 ? 11.772 18.192 47.926 1.00 40.59 208 SER A N 1
ATOM 1687 C CA . SER A 1 208 ? 12.686 17.533 48.852 1.00 40.59 208 SER A CA 1
ATOM 1688 C C . SER A 1 208 ? 13.737 16.790 48.025 1.00 40.59 208 SER A C 1
ATOM 1690 O O . SER A 1 208 ? 13.381 16.166 47.026 1.00 40.59 208 SER A O 1
ATOM 1692 N N . PRO A 1 209 ? 15.029 16.909 48.370 1.00 45.31 209 PRO A N 1
ATOM 1693 C CA . PRO A 1 209 ? 16.117 16.451 47.523 1.00 45.31 209 PRO A CA 1
ATOM 1694 C C . PRO A 1 209 ? 16.119 14.923 47.478 1.00 45.31 209 PRO A C 1
ATOM 1696 O O . PRO A 1 209 ? 16.394 14.263 48.481 1.00 45.31 209 PRO A O 1
ATOM 1699 N N . ILE A 1 210 ? 15.824 14.355 46.310 1.00 43.38 210 ILE A N 1
ATOM 1700 C CA . ILE A 1 210 ? 16.108 12.948 46.048 1.00 43.38 210 ILE A CA 1
ATOM 1701 C C . ILE A 1 210 ? 17.631 12.827 46.011 1.00 43.38 210 ILE A C 1
ATOM 1703 O O . ILE A 1 210 ? 18.294 13.390 45.139 1.00 43.38 210 ILE A O 1
ATOM 1707 N N . LYS A 1 211 ? 18.184 12.142 47.017 1.00 44.34 211 LYS A N 1
ATOM 1708 C CA . LYS A 1 211 ? 19.562 11.661 46.990 1.00 44.34 211 LYS A CA 1
ATOM 1709 C C . LYS A 1 211 ? 19.714 10.769 45.764 1.00 44.34 211 LYS A C 1
ATOM 1711 O O . LYS A 1 211 ? 18.957 9.816 45.600 1.00 44.34 211 LYS A O 1
ATOM 1716 N N . ALA A 1 212 ? 20.673 11.123 44.921 1.00 46.53 212 ALA A N 1
ATOM 1717 C CA . ALA A 1 212 ? 21.169 10.264 43.870 1.00 46.53 212 ALA A CA 1
ATOM 1718 C C . ALA A 1 212 ? 21.813 9.041 44.525 1.00 46.53 212 ALA A C 1
ATOM 1720 O O . ALA A 1 212 ? 22.892 9.173 45.086 1.00 46.53 212 ALA A O 1
ATOM 1721 N N . ASP A 1 213 ? 21.140 7.898 44.470 1.00 45.06 213 ASP A N 1
ATOM 1722 C CA . ASP A 1 213 ? 21.783 6.594 44.566 1.00 45.06 213 ASP A CA 1
ATOM 1723 C C . ASP A 1 213 ? 21.092 5.643 43.576 1.00 45.06 213 ASP A C 1
ATOM 1725 O O . ASP A 1 213 ? 19.902 5.350 43.676 1.00 45.06 213 ASP A O 1
ATOM 1729 N N . GLU A 1 214 ? 21.898 5.233 42.595 1.00 46.16 214 GLU A N 1
ATOM 1730 C CA . GLU A 1 214 ? 21.831 3.999 41.806 1.00 46.16 214 GLU A CA 1
ATOM 1731 C C . GLU A 1 214 ? 20.608 3.748 40.904 1.00 46.16 214 GLU A C 1
ATOM 1733 O O . GLU A 1 214 ? 19.734 2.932 41.187 1.00 46.16 214 GLU A O 1
ATOM 1738 N N . VAL A 1 215 ? 20.665 4.313 39.692 1.00 36.78 215 VAL A N 1
ATOM 1739 C CA . VAL A 1 215 ? 20.203 3.611 38.485 1.00 36.78 215 VAL A CA 1
ATOM 1740 C C . VAL A 1 215 ? 21.425 3.388 37.604 1.00 36.78 215 VAL A C 1
ATOM 1742 O O . VAL A 1 215 ? 22.055 4.341 37.148 1.00 36.78 215 VAL A O 1
ATOM 1745 N N . LYS A 1 216 ? 21.784 2.118 37.401 1.00 42.94 216 LYS A N 1
ATOM 1746 C CA . LYS A 1 216 ? 22.712 1.711 36.346 1.00 42.94 216 LYS A CA 1
ATOM 1747 C C . LYS A 1 216 ? 22.045 2.011 35.008 1.00 42.94 216 LYS A C 1
ATOM 1749 O O . LYS A 1 216 ? 21.122 1.308 34.612 1.00 42.94 216 LYS A O 1
ATOM 1754 N N . THR A 1 217 ? 22.501 3.066 34.352 1.00 33.50 217 THR A N 1
ATOM 1755 C CA . THR A 1 217 ? 22.324 3.265 32.918 1.00 33.50 217 THR A CA 1
ATOM 1756 C C . THR A 1 217 ? 23.316 2.352 32.208 1.00 33.50 217 THR A C 1
ATOM 1758 O O . THR A 1 217 ? 24.525 2.574 32.295 1.00 33.50 217 THR A O 1
ATOM 1761 N N . GLU A 1 218 ? 22.809 1.304 31.564 1.00 38.34 218 GLU A N 1
ATOM 1762 C CA . GLU A 1 218 ? 23.450 0.800 30.354 1.00 38.34 218 GLU A CA 1
ATOM 1763 C C . GLU A 1 218 ? 23.040 1.724 29.206 1.00 38.34 218 GLU A C 1
ATOM 1765 O O . GLU A 1 218 ? 21.926 2.249 29.189 1.00 38.34 218 GLU A O 1
ATOM 1770 N N . ASP A 1 219 ? 24.038 1.989 28.372 1.00 43.50 219 ASP A N 1
ATOM 1771 C CA . ASP A 1 219 ? 24.096 2.890 27.230 1.00 43.50 219 ASP A CA 1
ATOM 1772 C C . ASP A 1 219 ? 22.780 3.062 26.464 1.00 43.50 219 ASP A C 1
ATOM 1774 O O . ASP A 1 219 ? 22.181 2.086 26.036 1.00 43.50 219 ASP A O 1
ATOM 1778 N N . ASP A 1 220 ? 22.410 4.318 26.210 1.00 36.97 220 ASP A N 1
ATOM 1779 C CA . ASP A 1 220 ? 22.246 4.774 24.833 1.00 36.97 220 ASP A CA 1
ATOM 1780 C C . ASP A 1 220 ? 22.495 6.281 24.753 1.00 36.97 220 ASP A C 1
ATOM 1782 O O . ASP A 1 220 ? 21.981 7.105 25.513 1.00 36.97 220 ASP A O 1
ATOM 1786 N N . ASN A 1 221 ? 23.413 6.606 23.857 1.00 42.16 221 ASN A N 1
ATOM 1787 C CA . ASN A 1 221 ? 24.044 7.894 23.687 1.00 42.16 221 ASN A CA 1
ATOM 1788 C C . ASN A 1 221 ? 23.398 8.554 22.467 1.00 42.16 221 ASN A C 1
ATOM 1790 O O . ASN A 1 221 ? 23.918 8.430 21.362 1.00 42.16 221 ASN A O 1
ATOM 1794 N N . GLU A 1 222 ? 22.274 9.244 22.655 1.00 37.59 222 GLU A N 1
ATOM 1795 C CA . GLU A 1 222 ? 21.720 10.141 21.639 1.00 37.59 222 GLU A CA 1
ATOM 1796 C C . GLU A 1 222 ? 21.598 11.551 22.207 1.00 37.59 222 GLU A C 1
ATOM 1798 O O . GLU A 1 222 ? 20.860 11.854 23.144 1.00 37.59 222 GLU A O 1
ATOM 1803 N N . ASN A 1 223 ? 22.443 12.405 21.647 1.00 37.62 223 ASN A N 1
ATOM 1804 C CA . ASN A 1 223 ? 22.641 13.787 22.013 1.00 37.62 223 ASN A CA 1
ATOM 1805 C C . ASN A 1 223 ? 21.912 14.639 20.971 1.00 37.62 223 ASN A C 1
ATOM 1807 O O . ASN A 1 223 ? 22.558 15.210 20.096 1.00 37.62 223 ASN A O 1
ATOM 1811 N N . ASP A 1 224 ? 20.583 14.704 21.058 1.00 36.97 224 ASP A N 1
ATOM 1812 C CA . ASP A 1 224 ? 19.776 15.605 20.233 1.00 36.97 224 ASP A CA 1
ATOM 1813 C C . ASP A 1 224 ? 19.409 16.858 21.030 1.00 36.97 224 ASP A C 1
ATOM 1815 O O . ASP A 1 224 ? 18.483 16.916 21.840 1.00 36.97 224 ASP A O 1
ATOM 1819 N N . ASN A 1 225 ? 20.212 17.891 20.790 1.00 36.44 225 ASN A N 1
ATOM 1820 C CA . ASN A 1 225 ? 19.932 19.265 21.165 1.00 36.44 225 ASN A CA 1
ATOM 1821 C C . ASN A 1 225 ? 18.956 19.839 20.129 1.00 36.44 225 ASN A C 1
ATOM 1823 O O . ASN A 1 225 ? 19.385 20.432 19.139 1.00 36.44 225 ASN A O 1
ATOM 1827 N N . ASP A 1 226 ? 17.654 19.663 20.349 1.00 37.38 226 ASP A N 1
ATOM 1828 C CA . ASP A 1 226 ? 16.634 20.336 19.547 1.00 37.38 226 ASP A CA 1
ATOM 1829 C C . ASP A 1 226 ? 16.122 21.577 20.287 1.00 37.38 226 ASP A C 1
ATOM 1831 O O . ASP A 1 226 ? 15.396 21.516 21.285 1.00 37.38 226 ASP A O 1
ATOM 1835 N N . SER A 1 227 ? 16.577 22.737 19.822 1.00 41.12 227 SER A N 1
ATOM 1836 C CA . SER A 1 227 ? 16.084 24.034 20.256 1.00 41.12 227 SER A CA 1
ATOM 1837 C C . SER A 1 227 ? 15.493 24.758 19.059 1.00 41.12 227 SER A C 1
ATOM 1839 O O . SER A 1 227 ? 16.092 25.720 18.577 1.00 41.12 227 SER A O 1
ATOM 1841 N N . ASP A 1 228 ? 14.314 24.334 18.609 1.00 40.66 228 ASP A N 1
ATOM 1842 C CA . ASP A 1 228 ? 13.534 25.127 17.668 1.00 40.66 228 ASP A CA 1
ATOM 1843 C C . ASP A 1 228 ? 12.244 25.676 18.279 1.00 40.66 228 ASP A C 1
ATOM 1845 O O . ASP A 1 228 ? 11.396 24.999 18.866 1.00 40.66 228 ASP A O 1
ATOM 1849 N N . LYS A 1 229 ? 12.159 27.003 18.199 1.00 40.47 229 LYS A N 1
ATOM 1850 C CA . LYS A 1 229 ? 11.061 27.813 18.702 1.00 40.47 229 LYS A CA 1
ATOM 1851 C C . LYS A 1 229 ? 9.889 27.693 17.738 1.00 40.47 229 LYS A C 1
ATOM 1853 O O . LYS A 1 229 ? 10.023 27.960 16.552 1.00 40.47 229 LYS A O 1
ATOM 1858 N N . GLN A 1 230 ? 8.726 27.380 18.302 1.00 38.81 230 GLN A N 1
ATOM 1859 C CA . GLN A 1 230 ? 7.426 27.437 17.641 1.00 38.81 230 GLN A CA 1
ATOM 1860 C C . GLN A 1 230 ? 7.218 28.766 16.902 1.00 38.81 230 GLN A C 1
ATOM 1862 O O . GLN A 1 230 ? 7.044 29.804 17.547 1.00 38.81 230 GLN A O 1
ATOM 1867 N N . ASP A 1 231 ? 7.124 28.702 15.575 1.00 34.38 231 ASP A N 1
ATOM 1868 C CA . ASP A 1 231 ? 6.374 29.677 14.793 1.00 34.38 231 ASP A CA 1
ATOM 1869 C C . ASP A 1 231 ? 4.973 29.111 14.512 1.00 34.38 231 ASP A C 1
ATOM 1871 O O . ASP A 1 231 ? 4.795 28.030 13.944 1.00 34.38 231 ASP A O 1
ATOM 1875 N N . LYS A 1 232 ? 3.956 29.816 15.006 1.00 36.88 232 LYS A N 1
ATOM 1876 C CA . LYS A 1 232 ? 2.539 29.474 14.860 1.00 36.88 232 LYS A CA 1
ATOM 1877 C C . LYS A 1 232 ? 2.018 30.229 13.646 1.00 36.88 232 LYS A C 1
ATOM 1879 O O . LYS A 1 232 ? 1.461 31.312 13.808 1.00 36.88 232 LYS A O 1
ATOM 1884 N N . GLY A 1 233 ? 2.197 29.677 12.448 1.00 33.19 233 GLY A N 1
ATOM 1885 C CA . GLY A 1 233 ? 1.860 30.465 11.265 1.00 33.19 233 GLY A CA 1
ATOM 1886 C C . GLY A 1 233 ? 1.806 29.794 9.902 1.00 33.19 233 GLY A C 1
ATOM 1887 O O . GLY A 1 233 ? 1.837 30.537 8.943 1.00 33.19 233 GLY A O 1
ATOM 1888 N N . THR A 1 234 ? 1.678 28.472 9.768 1.00 31.27 234 THR A N 1
ATOM 1889 C CA . THR A 1 234 ? 1.255 27.824 8.502 1.00 31.27 234 THR A CA 1
ATOM 1890 C C . THR A 1 234 ? 0.934 26.362 8.788 1.00 31.27 234 THR A C 1
ATOM 1892 O O . THR A 1 234 ? 1.829 25.562 9.037 1.00 31.27 234 THR A O 1
ATOM 1895 N N . ARG A 1 235 ? -0.354 26.012 8.793 1.00 33.59 235 ARG A N 1
ATOM 1896 C CA . ARG A 1 235 ? -0.844 24.630 8.957 1.00 33.59 235 ARG A CA 1
ATOM 1897 C C . ARG A 1 235 ? -1.151 23.969 7.603 1.00 33.59 235 ARG A C 1
ATOM 1899 O O . ARG A 1 235 ? -1.853 22.969 7.549 1.00 33.59 235 ARG A O 1
ATOM 1906 N N . GLU A 1 236 ? -0.624 24.537 6.523 1.00 34.66 236 GLU A N 1
ATOM 1907 C CA . GLU A 1 236 ? -0.741 24.047 5.153 1.00 34.66 236 GLU A CA 1
ATOM 1908 C C . GLU A 1 236 ? 0.649 23.620 4.670 1.00 34.66 236 GLU A C 1
ATOM 1910 O O . GLU A 1 236 ? 1.585 24.412 4.725 1.00 34.66 236 GLU A O 1
ATOM 1915 N N . ALA A 1 237 ? 0.757 22.383 4.175 1.00 34.22 237 ALA A N 1
ATOM 1916 C CA . ALA A 1 237 ? 1.922 21.781 3.504 1.00 34.22 237 ALA A CA 1
ATOM 1917 C C . ALA A 1 237 ? 2.950 20.964 4.324 1.00 34.22 237 ALA A C 1
ATOM 1919 O O . ALA A 1 237 ? 4.011 20.647 3.794 1.00 34.22 237 ALA A O 1
ATOM 1920 N N . THR A 1 238 ? 2.615 20.471 5.521 1.00 32.06 238 THR A N 1
ATOM 1921 C CA . THR A 1 238 ? 3.406 19.421 6.216 1.00 32.06 238 THR A CA 1
ATOM 1922 C C . THR A 1 238 ? 2.635 18.114 6.434 1.00 32.06 238 THR A C 1
ATOM 1924 O O . THR A 1 238 ? 2.844 17.415 7.414 1.00 32.06 238 THR A O 1
ATOM 1927 N N . ARG A 1 239 ? 1.774 17.729 5.479 1.00 42.66 239 ARG A N 1
ATOM 1928 C CA . ARG A 1 239 ? 1.150 16.387 5.422 1.00 42.66 239 ARG A CA 1
ATOM 1929 C C . ARG A 1 239 ? 2.068 15.292 4.849 1.00 42.66 239 ARG A C 1
ATOM 1931 O O . ARG A 1 2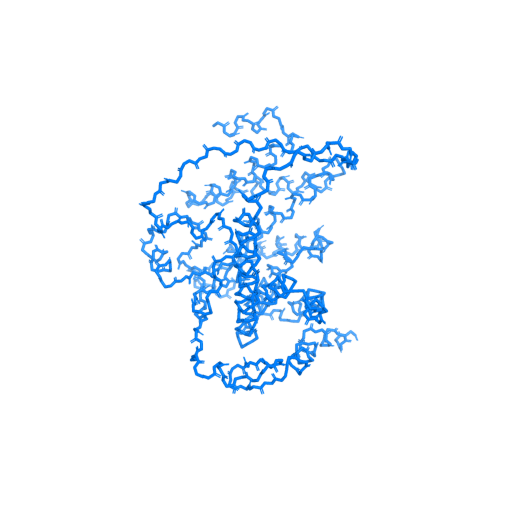39 ? 1.652 14.149 4.733 1.00 42.66 239 ARG A O 1
ATOM 1938 N N . LEU A 1 240 ? 3.303 15.626 4.457 1.00 39.41 240 LEU A N 1
ATOM 1939 C CA . LEU A 1 240 ? 4.126 14.750 3.613 1.00 39.41 240 LEU A CA 1
ATOM 1940 C C . LEU A 1 240 ? 5.562 14.484 4.086 1.00 39.41 240 LEU A C 1
ATOM 1942 O O . LEU A 1 240 ? 6.290 13.826 3.345 1.00 39.41 240 LEU A O 1
ATOM 1946 N N . ASP A 1 241 ? 5.980 14.938 5.273 1.00 32.62 241 ASP A N 1
ATOM 1947 C CA . ASP A 1 241 ? 7.322 14.604 5.800 1.00 32.62 241 ASP A CA 1
ATOM 1948 C C . ASP A 1 241 ? 7.428 14.406 7.324 1.00 32.62 241 ASP A C 1
ATOM 1950 O O . ASP A 1 241 ? 8.523 14.170 7.827 1.00 32.62 241 ASP A O 1
ATOM 1954 N N . SER A 1 242 ? 6.329 14.398 8.085 1.00 33.19 242 SER A N 1
ATOM 1955 C CA . SER A 1 242 ? 6.379 13.881 9.458 1.00 33.19 242 SER A CA 1
ATOM 1956 C C . SER A 1 242 ? 5.038 13.302 9.919 1.00 33.19 242 SER A C 1
ATOM 1958 O O . SER A 1 242 ? 4.008 13.958 9.851 1.00 33.19 242 SER A O 1
ATOM 1960 N N . ASN A 1 243 ? 5.099 12.069 10.436 1.00 36.00 243 ASN A N 1
ATOM 1961 C CA . ASN A 1 243 ? 4.144 11.437 11.356 1.00 36.00 243 ASN A CA 1
ATOM 1962 C C . ASN A 1 243 ? 2.759 11.033 10.806 1.00 36.00 243 ASN A C 1
ATOM 1964 O O . ASN A 1 243 ? 1.880 11.869 10.685 1.00 36.00 243 ASN A O 1
ATOM 1968 N N . LEU A 1 244 ? 2.557 9.722 10.587 1.00 40.12 244 LEU A N 1
ATOM 1969 C CA . LEU A 1 244 ? 1.439 8.871 11.077 1.00 40.12 244 LEU A CA 1
ATOM 1970 C C . LEU A 1 244 ? -0.034 9.378 11.112 1.00 40.12 244 LEU A C 1
ATOM 1972 O O . LEU A 1 244 ? -0.873 8.718 11.715 1.00 40.12 244 LEU A O 1
ATOM 1976 N N . VAL A 1 245 ? -0.399 10.491 10.482 1.00 42.34 245 VAL A N 1
ATOM 1977 C CA . VAL A 1 245 ? -1.653 11.231 10.730 1.00 42.34 245 VAL A CA 1
ATOM 1978 C C . VAL A 1 245 ? -2.058 11.878 9.391 1.00 42.34 245 VAL A C 1
ATOM 1980 O O . VAL A 1 245 ? -1.275 12.636 8.835 1.00 42.34 245 VAL A O 1
ATOM 1983 N N . ASP A 1 246 ? -3.160 11.606 8.697 1.00 47.00 246 ASP A N 1
ATOM 1984 C CA . ASP A 1 246 ? -4.426 10.934 8.962 1.00 47.00 246 ASP A CA 1
ATOM 1985 C C . ASP A 1 246 ? -4.750 10.100 7.710 1.00 47.00 246 ASP A C 1
ATOM 1987 O O . ASP A 1 246 ? -4.848 10.649 6.612 1.00 47.00 246 ASP A O 1
ATOM 1991 N N . ALA A 1 247 ? -4.922 8.782 7.827 1.00 50.00 247 ALA A N 1
ATOM 1992 C CA . ALA A 1 247 ? -5.635 8.056 6.778 1.00 50.00 247 ALA A CA 1
ATOM 1993 C C . ALA A 1 247 ? -7.122 8.366 6.968 1.00 50.00 247 ALA A C 1
ATOM 1995 O O . ALA A 1 247 ? -7.835 7.605 7.615 1.00 50.00 247 ALA A O 1
ATOM 1996 N N . GLU A 1 248 ? -7.584 9.523 6.501 1.00 60.69 248 GLU A N 1
ATO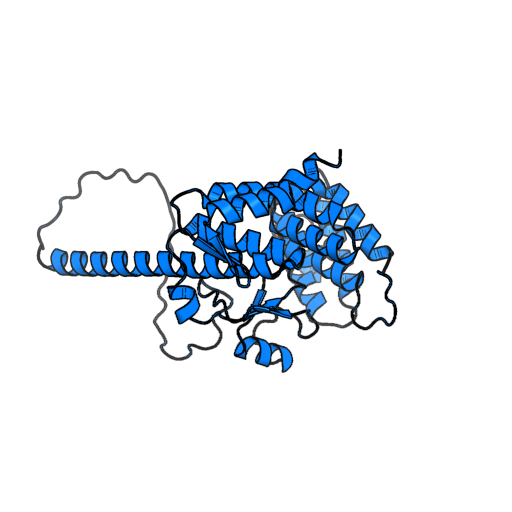M 1997 C CA . GLU A 1 248 ? -9.022 9.740 6.415 1.00 60.69 248 GLU A CA 1
ATOM 1998 C C . GLU A 1 248 ? -9.565 8.795 5.332 1.00 60.69 248 GLU A C 1
ATOM 2000 O O . GLU A 1 248 ? -9.009 8.730 4.235 1.00 60.69 248 GLU A O 1
ATOM 2005 N N . PRO A 1 249 ? -10.633 8.026 5.606 1.00 64.25 249 PRO A N 1
ATOM 2006 C CA . PRO A 1 249 ? -11.217 7.133 4.610 1.00 64.25 249 PRO A CA 1
ATOM 2007 C C . PRO A 1 249 ? -11.896 7.897 3.462 1.00 64.25 249 PRO A C 1
ATOM 2009 O O . PRO A 1 249 ? -12.434 7.244 2.577 1.00 64.25 249 PRO A O 1
ATOM 2012 N N . ASP A 1 250 ? -11.905 9.240 3.485 1.00 81.69 250 ASP A N 1
ATOM 2013 C CA . ASP A 1 250 ? -12.172 10.071 2.308 1.00 81.69 250 ASP A CA 1
ATOM 2014 C C . ASP A 1 250 ? -10.847 10.466 1.658 1.00 81.69 250 ASP A C 1
ATOM 2016 O O . ASP A 1 250 ? -10.116 11.313 2.172 1.00 81.69 250 ASP A O 1
ATOM 2020 N N . GLY A 1 251 ? -10.520 9.851 0.530 1.00 86.56 251 GLY A N 1
ATOM 2021 C CA . GLY A 1 251 ? -9.291 10.181 -0.171 1.00 86.56 251 GLY A CA 1
ATOM 2022 C C . GLY A 1 251 ? -9.139 9.467 -1.501 1.00 86.56 251 GLY A C 1
ATOM 2023 O O . GLY A 1 251 ? -9.680 8.388 -1.747 1.00 86.56 251 GLY A O 1
ATOM 2024 N N . LEU A 1 252 ? -8.360 10.076 -2.380 1.00 91.19 252 LEU A N 1
ATOM 2025 C CA . LEU A 1 252 ? -7.951 9.511 -3.649 1.00 91.19 252 LEU A CA 1
ATOM 2026 C C . LEU A 1 252 ? -6.686 8.684 -3.452 1.00 91.19 252 LEU A C 1
ATOM 2028 O O . LEU A 1 252 ? -5.601 9.201 -3.194 1.00 91.19 252 LEU A O 1
ATOM 2032 N N . THR A 1 253 ? -6.846 7.371 -3.573 1.00 91.38 253 THR A N 1
ATOM 2033 C CA . THR A 1 253 ? -5.762 6.395 -3.483 1.00 91.38 253 THR A CA 1
ATOM 2034 C C . THR A 1 253 ? -5.151 6.194 -4.864 1.00 91.38 253 THR A C 1
ATOM 2036 O O . THR A 1 253 ? -5.848 5.813 -5.803 1.00 91.38 253 THR A O 1
ATOM 2039 N N . CYS A 1 254 ? -3.851 6.443 -4.995 1.00 92.06 254 CYS A N 1
ATOM 2040 C CA . CYS A 1 254 ? -3.116 6.231 -6.238 1.00 92.06 254 CYS A CA 1
ATOM 2041 C C . CYS A 1 254 ? -2.864 4.733 -6.461 1.00 92.06 254 CYS A C 1
ATOM 2043 O O . CYS A 1 254 ? -2.113 4.100 -5.711 1.00 92.06 254 CYS A O 1
ATOM 2045 N N . LEU A 1 255 ? -3.476 4.168 -7.500 1.00 90.44 255 LEU A N 1
ATOM 2046 C CA . LEU A 1 255 ? -3.328 2.759 -7.867 1.00 90.44 255 LEU A CA 1
ATOM 2047 C C . LEU A 1 255 ? -1.964 2.486 -8.502 1.00 90.44 255 LEU A C 1
ATOM 2049 O O . LEU A 1 255 ? -1.361 1.458 -8.214 1.00 90.44 255 LEU A O 1
ATOM 2053 N N . ASP A 1 256 ? -1.419 3.458 -9.237 1.00 87.81 256 ASP A N 1
ATOM 2054 C CA . ASP A 1 256 ? -0.081 3.363 -9.832 1.00 87.81 256 ASP A CA 1
ATOM 2055 C C . ASP A 1 256 ? 1.044 3.342 -8.782 1.00 87.81 256 ASP A C 1
ATOM 2057 O O . ASP A 1 256 ? 2.167 2.922 -9.042 1.00 87.81 256 ASP A O 1
ATOM 2061 N N . ALA A 1 257 ? 0.739 3.771 -7.557 1.00 87.25 257 ALA A N 1
ATOM 2062 C CA . ALA A 1 257 ? 1.617 3.648 -6.400 1.00 87.25 257 ALA A CA 1
ATOM 2063 C C . ALA A 1 257 ? 1.182 2.503 -5.468 1.00 87.25 257 ALA A C 1
ATOM 2065 O O . ALA A 1 257 ? 1.568 2.474 -4.296 1.00 87.25 257 ALA A O 1
ATOM 2066 N N . CYS A 1 258 ? 0.342 1.585 -5.957 1.00 88.25 258 CYS A N 1
ATOM 2067 C CA . CYS A 1 258 ? -0.216 0.452 -5.218 1.00 88.25 258 CYS A CA 1
ATOM 2068 C C . CYS A 1 258 ? -0.832 0.856 -3.868 1.00 88.25 258 CYS A C 1
ATOM 2070 O O . CYS A 1 258 ? -0.595 0.222 -2.840 1.00 88.25 258 CYS A O 1
ATOM 2072 N N . GLY A 1 259 ? -1.534 1.988 -3.840 1.00 87.88 259 GLY A N 1
ATOM 2073 C CA . GLY A 1 259 ? -2.165 2.543 -2.647 1.00 87.88 259 GLY A CA 1
ATOM 2074 C C . GLY A 1 259 ? -1.223 3.109 -1.583 1.00 87.88 259 GLY A C 1
ATOM 2075 O O . GLY A 1 259 ? -1.682 3.480 -0.509 1.00 87.88 259 GLY A O 1
ATOM 2076 N N . SER A 1 260 ? 0.080 3.222 -1.862 1.00 87.94 260 SER A N 1
ATOM 2077 C CA . SER A 1 260 ? 1.034 3.860 -0.940 1.00 87.94 260 SER A CA 1
ATOM 2078 C C . SER A 1 260 ? 0.877 5.381 -0.847 1.00 87.94 260 SER A C 1
ATOM 2080 O O . SER A 1 260 ? 1.399 5.996 0.081 1.00 87.94 260 SER A O 1
ATOM 2082 N N . ILE A 1 261 ? 0.149 5.985 -1.789 1.00 89.62 261 ILE A N 1
ATOM 2083 C CA . ILE A 1 261 ? -0.174 7.410 -1.797 1.00 89.62 261 ILE A CA 1
ATOM 2084 C C . ILE A 1 261 ? -1.684 7.566 -1.692 1.00 89.62 261 ILE A C 1
ATOM 2086 O O . ILE A 1 261 ? -2.433 7.020 -2.507 1.00 89.62 261 ILE A O 1
ATOM 2090 N N . GLN A 1 262 ? -2.102 8.360 -0.713 1.00 90.38 262 GLN A N 1
ATOM 2091 C CA . GLN A 1 262 ? -3.475 8.805 -0.532 1.00 90.38 262 GLN A CA 1
ATOM 2092 C C . GLN A 1 262 ? -3.473 10.331 -0.489 1.00 90.38 262 GLN A C 1
ATOM 2094 O O . GLN A 1 262 ? -2.642 10.936 0.190 1.00 90.38 262 GLN A O 1
ATOM 2099 N N . LEU A 1 263 ? -4.365 10.942 -1.258 1.00 90.69 263 LEU A N 1
ATOM 2100 C CA . LEU A 1 263 ? -4.526 12.387 -1.345 1.00 90.69 263 LEU A CA 1
ATOM 2101 C C . LEU A 1 263 ? -5.930 12.737 -0.867 1.00 90.69 263 LEU A C 1
ATOM 2103 O O . LEU A 1 263 ? -6.894 12.119 -1.306 1.00 90.69 263 LEU A O 1
ATOM 2107 N N . ASP A 1 264 ? -6.057 13.731 0.002 1.00 90.19 264 ASP A N 1
ATOM 2108 C CA . ASP A 1 264 ? -7.352 14.382 0.196 1.00 90.19 264 ASP A CA 1
ATOM 2109 C C . ASP A 1 264 ? -7.763 15.159 -1.075 1.00 90.19 264 ASP A C 1
ATOM 2111 O O . ASP A 1 264 ? -6.974 15.305 -2.018 1.00 90.19 264 ASP A O 1
ATOM 2115 N N . GLU A 1 265 ? -9.004 15.646 -1.111 1.00 89.19 265 GLU A N 1
ATOM 2116 C CA . GLU A 1 265 ? -9.551 16.369 -2.268 1.00 89.19 265 GLU A CA 1
ATOM 2117 C C . GLU A 1 265 ? -8.719 17.616 -2.623 1.00 89.19 265 GLU A C 1
ATOM 2119 O O . GLU A 1 265 ? -8.416 17.842 -3.795 1.00 89.19 265 GLU A O 1
ATOM 2124 N N . ASP A 1 266 ? -8.263 18.384 -1.627 1.00 91.19 266 ASP A N 1
ATOM 2125 C CA . ASP A 1 266 ? -7.476 19.605 -1.842 1.00 91.19 266 ASP A CA 1
ATOM 2126 C C . ASP A 1 266 ? -6.095 19.282 -2.440 1.00 91.19 266 ASP A C 1
ATOM 2128 O O . ASP A 1 266 ? -5.609 19.957 -3.353 1.00 91.19 266 ASP A O 1
ATOM 2132 N N . CYS A 1 267 ? -5.430 18.247 -1.929 1.00 91.50 267 CYS A N 1
ATOM 2133 C CA . CYS A 1 267 ? -4.155 17.747 -2.425 1.00 91.50 267 CYS A CA 1
ATOM 2134 C C . CYS A 1 267 ? -4.292 17.157 -3.827 1.00 91.50 267 CYS A C 1
ATOM 2136 O O . CYS A 1 267 ? -3.404 17.364 -4.657 1.00 91.50 267 CYS A O 1
ATOM 2138 N N . TYR A 1 268 ? -5.391 16.458 -4.109 1.00 91.38 268 TYR A N 1
ATOM 2139 C CA . TYR A 1 268 ? -5.674 15.955 -5.445 1.00 91.38 268 TYR A CA 1
ATOM 2140 C C . TYR A 1 268 ? -5.949 17.095 -6.426 1.00 91.38 268 TYR A C 1
ATOM 2142 O O . TYR A 1 268 ? -5.375 17.104 -7.514 1.00 91.38 268 TYR A O 1
ATOM 2150 N N . GLN A 1 269 ? -6.715 18.115 -6.036 1.00 93.00 269 GLN A N 1
ATOM 2151 C CA . GLN A 1 269 ? -6.917 19.303 -6.861 1.00 93.00 269 GLN A CA 1
ATOM 2152 C C . GLN A 1 269 ? -5.582 20.006 -7.157 1.00 93.00 269 GLN A C 1
ATOM 2154 O O . GLN A 1 269 ? -5.276 20.290 -8.316 1.00 93.00 269 GLN A O 1
ATOM 2159 N N . LYS A 1 270 ? -4.729 20.197 -6.142 1.00 93.06 270 LYS A N 1
ATOM 2160 C CA . LYS A 1 270 ? -3.371 20.746 -6.320 1.00 93.06 270 LYS A CA 1
ATOM 2161 C C . LYS A 1 270 ? -2.504 19.881 -7.238 1.00 93.06 270 LYS A C 1
ATOM 2163 O O . LYS A 1 270 ? -1.704 20.416 -8.005 1.00 93.06 270 LYS A O 1
ATOM 2168 N N . LEU A 1 271 ? -2.642 18.553 -7.188 1.00 92.25 271 LEU A N 1
ATOM 2169 C CA . LEU A 1 271 ? -1.967 17.644 -8.118 1.00 92.25 271 LEU A CA 1
ATOM 2170 C C . LEU A 1 271 ? -2.443 17.881 -9.559 1.00 92.25 271 LEU A C 1
ATOM 2172 O O . LEU A 1 271 ? -1.613 18.029 -10.455 1.00 92.25 271 LEU A O 1
ATOM 2176 N N . GLN A 1 272 ? -3.758 17.963 -9.775 1.00 92.56 272 GLN A N 1
ATOM 2177 C CA . GLN A 1 272 ? -4.353 18.199 -11.095 1.00 92.56 272 GLN A CA 1
ATOM 2178 C C . GLN A 1 272 ? -3.940 19.558 -11.683 1.00 92.56 272 GLN A C 1
ATOM 2180 O O . GLN A 1 272 ? -3.632 19.660 -12.873 1.00 92.56 272 GLN A O 1
ATOM 2185 N N . GLU A 1 273 ? -3.858 20.590 -10.843 1.00 93.75 273 GLU A N 1
ATOM 2186 C CA . GLU A 1 273 ? -3.410 21.937 -11.215 1.00 93.75 273 GLU A CA 1
ATOM 2187 C C . GLU A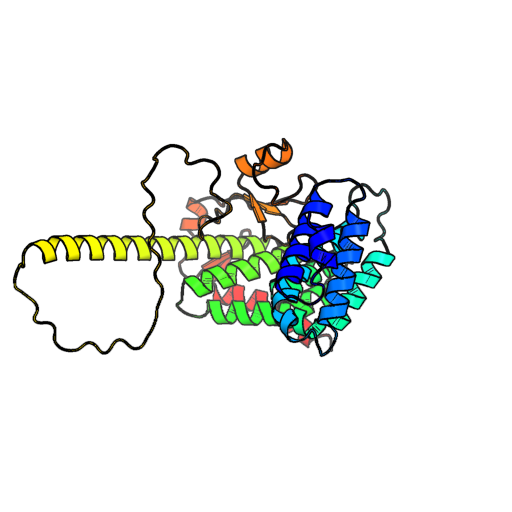 1 273 ? -1.883 22.052 -11.388 1.00 93.75 273 GLU A C 1
ATOM 2189 O O . GLU A 1 273 ? -1.395 23.052 -11.916 1.00 93.75 273 GLU A O 1
ATOM 2194 N N . GLY A 1 274 ? -1.111 21.045 -10.961 1.00 89.69 274 GLY A N 1
ATOM 2195 C CA . GLY A 1 274 ? 0.355 21.085 -10.965 1.00 89.69 274 GLY A CA 1
ATOM 2196 C C . GLY A 1 274 ? 0.955 22.025 -9.911 1.00 89.69 274 GLY A C 1
ATOM 2197 O O . GLY A 1 274 ? 2.090 22.473 -10.062 1.00 89.69 274 GLY A O 1
ATOM 2198 N N . THR A 1 275 ? 0.201 22.343 -8.856 1.00 92.19 275 THR A N 1
ATOM 2199 C CA . THR A 1 275 ? 0.582 23.261 -7.768 1.00 92.19 275 THR A CA 1
ATOM 2200 C C . THR A 1 275 ? 0.939 22.536 -6.466 1.00 92.19 275 THR A C 1
ATOM 2202 O O . THR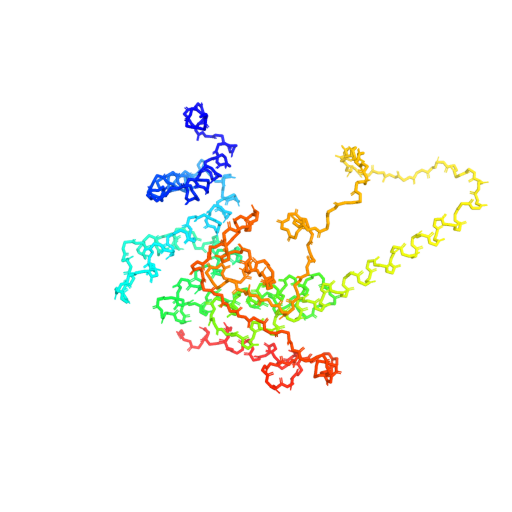 A 1 275 ? 1.314 23.176 -5.481 1.00 92.19 275 THR A O 1
ATOM 2205 N N . LEU A 1 276 ? 0.860 21.200 -6.440 1.00 88.12 276 LEU A N 1
ATOM 2206 C CA . LEU A 1 276 ? 1.250 20.397 -5.283 1.00 88.12 276 LEU A CA 1
ATOM 2207 C C . LEU A 1 276 ? 2.753 20.555 -4.997 1.00 88.12 276 LEU A C 1
ATOM 2209 O O . LEU A 1 276 ? 3.595 20.211 -5.822 1.00 88.12 276 LEU A O 1
ATOM 2213 N N . HIS A 1 277 ? 3.091 21.065 -3.807 1.00 81.06 277 HIS A N 1
ATOM 2214 C CA . HIS A 1 277 ? 4.465 21.449 -3.458 1.00 81.06 277 HIS A CA 1
ATOM 2215 C C . HIS A 1 277 ? 5.473 20.292 -3.547 1.00 81.06 277 HIS A C 1
ATOM 2217 O O . HIS A 1 277 ? 6.598 20.486 -4.010 1.00 81.06 277 HIS A O 1
ATOM 2223 N N . LYS A 1 278 ? 5.067 19.091 -3.122 1.00 80.44 278 LYS A N 1
ATOM 2224 C CA . LYS A 1 278 ? 5.872 17.872 -3.206 1.00 80.44 278 LYS A CA 1
ATOM 2225 C C . LYS A 1 278 ? 5.280 16.965 -4.279 1.00 80.44 278 LYS A C 1
ATOM 2227 O O . LYS A 1 278 ? 4.141 16.519 -4.153 1.00 80.44 278 LYS A O 1
ATOM 2232 N N . GLN A 1 279 ? 6.062 16.673 -5.314 1.00 77.62 279 GLN A N 1
ATOM 2233 C CA . GLN A 1 279 ? 5.690 15.710 -6.348 1.00 77.62 279 GLN A CA 1
ATOM 2234 C C . GLN A 1 279 ? 5.790 14.293 -5.782 1.00 77.62 279 GLN A C 1
ATOM 2236 O O . GLN A 1 279 ? 6.838 13.658 -5.837 1.00 77.62 279 GLN A O 1
ATOM 2241 N N . VAL A 1 280 ? 4.706 13.835 -5.162 1.00 80.62 280 VAL A N 1
ATOM 2242 C CA . VAL A 1 280 ? 4.592 12.463 -4.646 1.00 80.62 280 VAL A CA 1
ATOM 2243 C C . VAL A 1 280 ? 3.881 11.545 -5.626 1.00 80.62 280 VAL A C 1
ATOM 2245 O O . VAL A 1 280 ? 4.159 10.358 -5.644 1.00 80.62 280 VAL A O 1
ATOM 2248 N N . CYS A 1 281 ? 3.004 12.099 -6.459 1.00 86.56 281 CYS A N 1
ATOM 2249 C CA . CYS A 1 281 ? 2.193 11.401 -7.446 1.00 86.56 281 CYS A CA 1
ATOM 2250 C C . CYS A 1 281 ? 2.219 12.187 -8.763 1.00 86.56 281 CYS A C 1
ATOM 2252 O O . CYS A 1 281 ? 2.550 13.376 -8.750 1.00 86.56 281 CYS A O 1
ATOM 2254 N N . ASP A 1 282 ? 1.834 11.556 -9.870 1.00 85.94 282 ASP A N 1
ATOM 2255 C CA . ASP A 1 282 ? 1.618 12.237 -11.146 1.00 85.94 282 ASP A CA 1
ATOM 2256 C C . ASP A 1 282 ? 0.118 12.372 -11.439 1.00 85.94 282 ASP A C 1
ATOM 2258 O O . ASP A 1 282 ? -0.682 11.490 -11.123 1.00 85.94 282 ASP A O 1
ATOM 2262 N N . LYS A 1 283 ? -0.287 13.483 -12.063 1.00 89.06 283 LYS A N 1
ATOM 2263 C CA . LYS A 1 283 ? -1.698 13.738 -12.398 1.00 89.06 283 LYS A CA 1
ATOM 2264 C C . LYS A 1 283 ? -2.284 12.717 -13.379 1.00 89.06 283 LYS A C 1
ATOM 2266 O O . LYS A 1 283 ? -3.499 12.554 -13.408 1.00 89.06 283 LYS A O 1
ATOM 2271 N N . SER A 1 284 ? -1.437 12.044 -14.163 1.00 86.06 284 SER A N 1
ATOM 2272 C CA . SER A 1 284 ? -1.829 10.958 -15.062 1.00 86.06 284 SER A CA 1
ATOM 2273 C C . SER A 1 284 ? -2.096 9.645 -14.328 1.00 86.06 284 SER A C 1
ATOM 2275 O O . SER A 1 284 ? -2.634 8.728 -14.942 1.00 86.06 284 SER A O 1
ATOM 2277 N N . HIS A 1 285 ? -1.675 9.482 -13.065 1.00 88.25 285 HIS A N 1
ATOM 2278 C CA . HIS A 1 285 ? -1.873 8.237 -12.313 1.00 88.25 285 HIS A CA 1
ATOM 2279 C C . HIS A 1 285 ? -3.352 7.875 -12.166 1.00 88.25 285 HIS A C 1
ATOM 2281 O O . HIS A 1 285 ? -4.213 8.754 -12.058 1.00 88.25 285 HIS A O 1
ATOM 2287 N N . HIS A 1 286 ? -3.654 6.575 -12.135 1.00 89.62 286 HIS A N 1
ATOM 2288 C CA . HIS A 1 286 ? -5.003 6.116 -11.835 1.00 89.62 286 HIS A CA 1
ATOM 2289 C C . HIS A 1 286 ? -5.273 6.313 -10.348 1.00 89.62 286 HIS A C 1
ATOM 2291 O O . HIS A 1 286 ? -4.508 5.864 -9.493 1.00 89.62 286 HIS A O 1
ATOM 2297 N N . HIS A 1 287 ? -6.368 6.999 -10.041 1.00 91.94 287 HIS A N 1
ATOM 2298 C CA . HIS A 1 287 ? -6.778 7.265 -8.672 1.00 91.94 287 HIS A CA 1
ATOM 2299 C C . HIS A 1 287 ? -8.153 6.654 -8.424 1.00 91.94 287 HIS A C 1
ATOM 2301 O O . HIS A 1 287 ? -9.097 6.897 -9.174 1.00 91.94 287 HIS A O 1
ATOM 2307 N N . TYR A 1 288 ? -8.264 5.879 -7.351 1.00 91.75 288 TYR A N 1
ATOM 2308 C CA . TYR A 1 288 ? -9.530 5.368 -6.848 1.00 91.75 288 TYR A CA 1
ATOM 2309 C C . TYR A 1 288 ? -9.991 6.229 -5.674 1.00 91.75 288 TYR A C 1
ATOM 2311 O O . TYR A 1 288 ? -9.263 6.390 -4.691 1.00 91.75 288 TYR A O 1
ATOM 2319 N N . HIS A 1 289 ? -11.202 6.781 -5.763 1.00 90.75 289 HIS A N 1
ATOM 2320 C CA . HIS A 1 289 ? -11.796 7.531 -4.658 1.00 90.75 289 HIS A CA 1
ATOM 2321 C C . HIS A 1 289 ? -12.329 6.561 -3.604 1.00 90.75 289 HIS A C 1
ATOM 2323 O O . HIS A 1 289 ? -13.390 5.951 -3.760 1.00 90.75 289 HIS A O 1
ATOM 2329 N N . VAL A 1 290 ? -11.585 6.441 -2.510 1.00 87.44 290 VAL A N 1
ATOM 2330 C CA . VAL A 1 290 ? -12.052 5.820 -1.276 1.00 87.44 290 VAL A CA 1
ATOM 2331 C C . VAL A 1 290 ? -12.982 6.840 -0.637 1.00 87.44 290 VAL A C 1
ATOM 2333 O O . VAL A 1 290 ? -12.534 7.881 -0.173 1.00 87.44 290 VAL A O 1
ATOM 2336 N N . LYS A 1 291 ? -14.291 6.599 -0.717 1.00 84.94 291 LYS A N 1
ATOM 2337 C CA . LYS A 1 291 ? -15.288 7.501 -0.139 1.00 84.94 291 LYS A CA 1
ATOM 2338 C C . LYS A 1 291 ? -15.435 7.220 1.342 1.00 84.94 291 LYS A C 1
ATOM 2340 O O . LYS A 1 291 ? -15.688 6.071 1.723 1.00 84.94 291 LYS A O 1
ATOM 2345 N N . LYS A 1 292 ? -15.428 8.280 2.152 1.00 83.88 292 LYS A N 1
ATOM 2346 C CA . LYS A 1 292 ? -15.826 8.171 3.554 1.00 83.88 292 LYS A CA 1
ATOM 2347 C C . LYS A 1 292 ? -17.246 7.627 3.632 1.00 83.88 292 LYS A C 1
ATOM 2349 O O . LYS A 1 292 ? -18.175 8.147 3.009 1.00 83.88 292 LYS A O 1
ATOM 2354 N N . ARG A 1 293 ? -17.416 6.550 4.395 1.00 85.06 293 ARG A N 1
ATOM 2355 C CA . ARG A 1 293 ? -18.744 6.004 4.662 1.00 85.06 293 ARG A CA 1
ATOM 2356 C C . ARG A 1 293 ? -19.509 6.905 5.616 1.00 85.06 293 ARG A C 1
ATOM 2358 O O . ARG A 1 293 ? -18.930 7.584 6.460 1.00 85.06 293 ARG A O 1
ATOM 2365 N N . ASP A 1 294 ? -20.829 6.863 5.477 1.00 87.06 294 ASP A N 1
ATOM 2366 C CA . ASP A 1 294 ? -21.743 7.566 6.367 1.00 87.06 294 ASP A CA 1
ATOM 2367 C C . ASP A 1 294 ? -21.452 7.210 7.836 1.00 87.06 294 ASP A C 1
ATOM 2369 O O . ASP A 1 294 ? -21.401 6.038 8.215 1.00 87.06 294 ASP A O 1
ATOM 2373 N N . GLU A 1 295 ? -21.242 8.236 8.661 1.00 85.31 295 GLU A N 1
ATOM 2374 C CA . GLU A 1 295 ? -20.831 8.067 10.057 1.00 85.31 295 GLU A CA 1
ATOM 2375 C C . GLU A 1 295 ? -21.894 7.347 10.890 1.00 85.31 295 GLU A C 1
ATOM 2377 O O . GLU A 1 295 ? -21.546 6.572 11.779 1.00 85.31 295 GLU A O 1
ATOM 2382 N N . LYS A 1 296 ? -23.188 7.542 10.586 1.00 87.50 296 LYS A N 1
ATOM 2383 C CA . LYS A 1 296 ? -24.266 6.833 11.292 1.00 87.50 296 LYS A CA 1
ATOM 2384 C C . LYS A 1 296 ? -24.212 5.352 10.967 1.00 87.50 296 LYS A C 1
ATOM 2386 O O . LYS A 1 296 ? -24.270 4.529 11.872 1.00 87.50 296 LYS A O 1
ATOM 2391 N N . ARG A 1 297 ? -24.010 5.018 9.692 1.00 86.81 297 ARG A N 1
ATOM 2392 C CA . ARG A 1 297 ? -23.832 3.634 9.257 1.00 86.81 297 ARG A CA 1
ATOM 2393 C C . ARG A 1 297 ? -22.617 2.978 9.910 1.00 86.81 297 ARG A C 1
ATOM 2395 O O . ARG A 1 297 ? -22.705 1.829 10.327 1.00 86.81 297 ARG A O 1
ATOM 2402 N N . LEU A 1 298 ? -21.490 3.683 10.012 1.00 86.00 298 LEU A N 1
ATOM 2403 C CA . LEU A 1 298 ? -20.306 3.156 10.696 1.00 86.00 298 LEU A CA 1
ATOM 2404 C C . LEU A 1 298 ? -20.540 2.967 12.201 1.00 86.00 298 LEU A C 1
ATOM 2406 O O . LEU A 1 298 ? -20.018 2.006 12.758 1.00 86.00 298 LEU A O 1
ATOM 2410 N N . ALA A 1 299 ? -21.331 3.836 12.837 1.00 87.25 299 ALA A N 1
ATOM 2411 C CA . ALA A 1 299 ? -21.705 3.713 14.247 1.00 87.25 299 ALA A CA 1
ATOM 2412 C C . ALA A 1 299 ? -22.656 2.532 14.528 1.00 87.25 299 ALA A C 1
ATOM 2414 O O . ALA A 1 299 ? -22.739 2.067 15.661 1.00 87.25 299 ALA A O 1
ATOM 2415 N N . GLU A 1 300 ? -23.364 2.036 13.510 1.00 91.94 300 GLU A N 1
ATOM 2416 C CA . GLU A 1 300 ? -24.200 0.830 13.594 1.00 91.94 300 GLU A CA 1
ATOM 2417 C C . GLU A 1 300 ? -23.393 -0.474 13.457 1.00 91.94 300 GLU A C 1
ATOM 2419 O O . GLU A 1 300 ? -23.927 -1.553 13.723 1.00 91.94 300 GLU A O 1
ATOM 2424 N N . VAL A 1 301 ? -22.120 -0.406 13.046 1.00 92.12 301 VAL A N 1
ATOM 2425 C CA . VAL A 1 301 ? -21.245 -1.583 12.944 1.00 92.12 301 VAL A CA 1
ATOM 2426 C C . VAL A 1 301 ? -20.850 -2.032 14.355 1.00 92.12 301 VAL A C 1
ATOM 2428 O O . VAL A 1 301 ? -20.206 -1.258 15.062 1.00 92.12 301 VAL A O 1
ATOM 2431 N N . PRO A 1 302 ? -21.188 -3.266 14.779 1.00 94.44 302 PRO A N 1
ATOM 2432 C CA . PRO A 1 302 ? -20.844 -3.744 16.115 1.00 94.44 302 PRO A CA 1
ATOM 2433 C C . PRO A 1 302 ? -19.332 -3.819 16.340 1.00 94.44 302 PRO A C 1
ATOM 2435 O O . PRO A 1 302 ? -18.571 -4.098 15.410 1.00 94.44 302 PRO A O 1
ATOM 2438 N N . ASP A 1 303 ? -18.908 -3.680 17.595 1.00 90.94 303 ASP A N 1
ATOM 2439 C CA . ASP A 1 303 ? -17.521 -3.929 17.989 1.00 90.94 303 ASP A CA 1
ATOM 2440 C C . ASP A 1 303 ? -17.066 -5.330 17.543 1.00 90.94 303 ASP A C 1
ATOM 2442 O O . ASP A 1 303 ? -17.826 -6.304 17.573 1.00 90.94 303 ASP A O 1
ATOM 2446 N N . GLY A 1 304 ? -15.819 -5.431 17.078 1.00 92.19 304 GLY A N 1
ATOM 2447 C CA . GLY A 1 304 ? -15.281 -6.671 16.509 1.00 92.19 304 GLY A CA 1
ATOM 2448 C C . GLY A 1 304 ? -15.878 -7.053 15.147 1.00 92.19 304 GLY A C 1
ATOM 2449 O O . GLY A 1 304 ? -15.708 -8.191 14.705 1.00 92.19 304 GLY A O 1
ATOM 2450 N N . SER A 1 305 ? -16.581 -6.134 14.478 1.00 95.75 305 SER A N 1
ATOM 2451 C CA . SER A 1 305 ? -17.113 -6.311 13.123 1.00 95.75 305 SER A CA 1
ATOM 2452 C C . SER A 1 305 ? -16.556 -5.275 12.149 1.00 95.75 305 SER A C 1
ATOM 2454 O O . SER A 1 305 ? -16.134 -4.182 12.524 1.00 95.75 305 SER A O 1
ATOM 2456 N N . VAL A 1 306 ? -16.581 -5.632 10.870 1.00 95.06 306 VAL A N 1
ATOM 2457 C CA . VAL A 1 306 ? -16.225 -4.773 9.744 1.00 95.06 306 VAL A CA 1
ATOM 2458 C C . VAL A 1 306 ? -17.405 -4.668 8.784 1.00 95.06 306 VAL A C 1
ATOM 2460 O O . VAL A 1 306 ? -18.272 -5.544 8.726 1.00 95.06 306 VAL A O 1
ATOM 2463 N N . LEU A 1 307 ? -17.435 -3.586 8.015 1.00 94.19 307 LEU A N 1
ATOM 2464 C CA . LEU A 1 307 ? -18.404 -3.377 6.948 1.00 94.19 307 LEU A CA 1
ATOM 2465 C C . LEU A 1 307 ? -17.678 -3.547 5.610 1.00 94.19 307 LEU A C 1
ATOM 2467 O O . LEU A 1 307 ? -16.770 -2.782 5.303 1.00 94.19 307 LEU A O 1
ATOM 2471 N N . ARG A 1 308 ? -18.047 -4.541 4.802 1.00 94.12 308 ARG A N 1
ATOM 2472 C CA . ARG A 1 308 ? -17.493 -4.753 3.456 1.00 94.12 308 ARG A CA 1
ATOM 2473 C C . ARG A 1 308 ? -18.569 -4.474 2.416 1.00 94.12 308 ARG A C 1
ATOM 2475 O O . ARG A 1 308 ? -19.534 -5.227 2.298 1.00 94.12 308 ARG A O 1
ATOM 2482 N N . GLY A 1 309 ? -18.409 -3.388 1.659 1.00 89.50 309 GLY A N 1
ATOM 2483 C CA . GLY A 1 309 ? -19.484 -2.877 0.808 1.00 89.50 309 GLY A CA 1
ATOM 2484 C C . GLY A 1 309 ? -20.717 -2.581 1.662 1.00 89.50 309 GLY A C 1
ATOM 2485 O O . GLY A 1 309 ? -20.644 -1.758 2.572 1.00 89.50 309 GLY A O 1
ATOM 2486 N N . ASP A 1 310 ? -21.812 -3.301 1.411 1.00 90.50 310 ASP A N 1
ATOM 2487 C CA . ASP A 1 310 ? -23.038 -3.181 2.202 1.00 90.50 310 ASP A CA 1
ATOM 2488 C C . ASP A 1 310 ? -23.199 -4.213 3.328 1.00 90.50 310 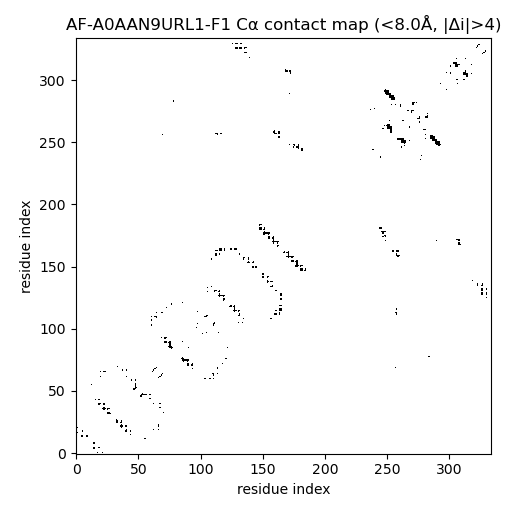ASP A C 1
ATOM 2490 O O . ASP A 1 310 ? -24.163 -4.149 4.094 1.00 90.50 310 ASP A O 1
ATOM 2494 N N . GLN A 1 311 ? -22.266 -5.155 3.442 1.00 94.50 311 GLN A N 1
ATOM 2495 C CA . GLN A 1 311 ? -22.368 -6.302 4.332 1.00 94.50 311 GLN A CA 1
ATOM 2496 C C . GLN A 1 311 ? -21.590 -6.073 5.632 1.00 94.50 311 GLN A C 1
ATOM 2498 O O . GLN A 1 311 ? -20.365 -5.962 5.617 1.00 94.50 311 GLN A O 1
ATOM 2503 N N . THR A 1 312 ? -22.287 -6.075 6.767 1.00 96.56 312 THR A N 1
ATOM 2504 C CA . THR A 1 312 ? -21.651 -6.158 8.090 1.00 96.56 312 THR A CA 1
ATOM 2505 C C . THR A 1 312 ? -21.297 -7.610 8.401 1.00 96.56 312 THR A C 1
ATOM 2507 O O . THR A 1 312 ? -22.138 -8.502 8.270 1.00 96.56 312 THR A O 1
ATOM 2510 N N . MET A 1 313 ? -20.064 -7.859 8.832 1.00 97.44 313 MET A N 1
ATOM 2511 C CA . MET A 1 313 ? -19.582 -9.186 9.219 1.00 97.44 313 MET A CA 1
ATOM 2512 C C . MET A 1 313 ? -18.573 -9.089 10.357 1.00 97.44 313 MET A C 1
ATOM 2514 O O . MET A 1 313 ? -17.932 -8.058 10.531 1.00 97.44 313 MET A O 1
ATOM 2518 N N . THR A 1 314 ? -18.410 -10.157 11.137 1.00 97.25 314 THR A N 1
ATOM 2519 C CA . THR A 1 314 ? -17.386 -10.169 12.190 1.00 97.25 314 THR A CA 1
ATOM 2520 C C . THR A 1 314 ? -15.991 -10.094 11.573 1.00 97.25 314 THR A C 1
ATOM 2522 O O . THR A 1 314 ? -15.769 -10.602 10.470 1.00 97.25 314 THR A O 1
ATOM 2525 N N . LEU A 1 315 ? -15.033 -9.512 12.297 1.00 95.56 315 LEU A N 1
ATOM 2526 C CA . LEU A 1 315 ? -13.637 -9.450 11.868 1.00 95.56 315 LEU A CA 1
ATOM 2527 C C . LEU A 1 315 ? -13.104 -10.855 11.539 1.00 95.56 315 LEU A C 1
ATOM 2529 O O . LEU A 1 315 ? -12.521 -11.070 10.486 1.00 95.56 315 LEU A O 1
ATOM 2533 N N . GLU A 1 316 ? -13.414 -11.852 12.369 1.00 96.81 316 GLU A N 1
ATOM 2534 C CA . GLU A 1 316 ? -13.027 -13.250 12.134 1.00 96.81 316 GLU A CA 1
ATOM 2535 C C . GLU A 1 316 ? -13.709 -13.896 10.915 1.00 96.81 316 GLU A C 1
ATOM 2537 O O . GLU A 1 316 ? -13.159 -14.808 10.295 1.00 96.81 316 GLU A O 1
ATOM 2542 N N . ALA A 1 317 ? -14.916 -13.463 10.540 1.00 97.62 317 ALA A N 1
ATOM 2543 C CA . ALA A 1 317 ? -15.525 -13.896 9.284 1.00 97.62 317 ALA A CA 1
ATOM 2544 C C . ALA A 1 317 ? -14.786 -13.282 8.088 1.00 97.62 317 ALA A C 1
ATOM 2546 O O . ALA A 1 317 ? -14.389 -14.018 7.189 1.00 97.62 317 ALA A O 1
ATOM 2547 N N . TRP A 1 318 ? -14.513 -11.978 8.133 1.00 97.69 318 TRP A N 1
ATOM 2548 C CA . TRP A 1 318 ? -13.770 -11.275 7.088 1.00 97.69 318 TRP A CA 1
ATOM 2549 C C . TRP A 1 318 ? -12.356 -11.839 6.886 1.00 97.69 318 TRP A C 1
ATOM 2551 O O . TRP A 1 318 ? -11.971 -12.151 5.761 1.00 97.69 318 TRP A O 1
ATOM 2561 N N . LYS A 1 319 ? -11.616 -12.090 7.975 1.00 97.38 319 LYS A N 1
ATOM 2562 C CA . LYS A 1 319 ? -10.284 -12.720 7.938 1.00 97.38 319 LYS A CA 1
ATOM 2563 C C . LYS A 1 319 ? -10.322 -14.107 7.291 1.00 97.38 319 LYS A C 1
ATOM 2565 O O . LYS A 1 319 ? -9.422 -14.453 6.529 1.00 97.38 319 LYS A O 1
ATOM 2570 N N . ARG A 1 320 ? -11.363 -14.907 7.559 1.00 96.94 320 ARG A N 1
ATOM 2571 C CA . ARG A 1 320 ? -11.547 -16.222 6.917 1.00 96.94 320 ARG A CA 1
ATOM 2572 C C . ARG A 1 320 ? -11.838 -16.108 5.424 1.00 96.94 320 ARG A C 1
ATOM 2574 O O . ARG A 1 320 ? -11.303 -16.912 4.669 1.00 96.94 320 ARG A O 1
ATOM 2581 N N . GLU A 1 321 ? -12.644 -15.135 5.006 1.00 96.44 321 GLU A N 1
ATOM 2582 C CA . GLU A 1 321 ? -12.913 -14.891 3.582 1.00 96.44 321 GLU A CA 1
ATOM 2583 C C . GLU A 1 321 ? -11.642 -14.453 2.843 1.00 96.44 321 GLU A C 1
ATOM 2585 O O . GLU A 1 321 ? -11.279 -15.070 1.847 1.00 96.44 321 GLU A O 1
ATOM 2590 N N . ILE A 1 322 ? -10.876 -13.508 3.397 1.00 96.50 322 ILE A N 1
ATOM 2591 C CA . ILE A 1 322 ? -9.566 -13.122 2.844 1.00 96.50 322 ILE A CA 1
ATOM 2592 C C . ILE A 1 322 ? -8.632 -14.331 2.757 1.00 96.50 322 ILE A C 1
ATOM 2594 O O . ILE A 1 322 ? -7.983 -14.566 1.739 1.00 96.50 322 ILE A O 1
ATOM 2598 N N . LYS A 1 323 ? -8.551 -15.135 3.818 1.00 96.06 323 LYS A N 1
ATOM 2599 C CA . LYS A 1 323 ? -7.708 -16.330 3.795 1.00 96.06 323 LYS A CA 1
ATOM 2600 C C . LYS A 1 323 ? -8.115 -17.279 2.661 1.00 96.06 323 LYS A C 1
ATOM 2602 O O . LYS A 1 323 ? -7.248 -17.740 1.921 1.00 96.06 323 LYS A O 1
ATOM 2607 N N . ALA A 1 324 ? -9.410 -17.508 2.464 1.00 95.06 324 ALA A N 1
ATOM 2608 C CA . ALA A 1 324 ? -9.886 -18.326 1.356 1.00 95.06 324 ALA A CA 1
ATOM 2609 C C . ALA A 1 324 ? -9.468 -17.737 -0.008 1.00 95.06 324 ALA A C 1
ATOM 2611 O O . ALA A 1 324 ? -8.901 -18.447 -0.843 1.00 95.06 324 ALA A O 1
ATOM 2612 N N . ASP A 1 325 ? -9.667 -16.432 -0.199 1.00 92.88 325 ASP A N 1
ATOM 2613 C CA . ASP A 1 325 ? -9.528 -15.758 -1.496 1.00 92.88 325 ASP A CA 1
ATOM 2614 C C . ASP A 1 325 ? -8.084 -15.454 -1.921 1.00 92.88 325 ASP A C 1
ATOM 2616 O O . ASP A 1 325 ? -7.817 -15.298 -3.123 1.00 92.88 325 ASP A O 1
ATOM 2620 N N . TYR A 1 326 ? -7.154 -15.368 -0.967 1.00 93.69 326 TYR A N 1
ATOM 2621 C CA . TYR A 1 326 ? -5.763 -14.964 -1.220 1.00 93.69 326 TYR A CA 1
ATOM 2622 C C . TYR A 1 326 ? -4.719 -15.977 -0.739 1.00 93.69 326 TYR A C 1
ATOM 2624 O O . TYR A 1 326 ? -3.594 -15.973 -1.236 1.00 93.69 326 TYR A O 1
ATOM 2632 N N . VAL A 1 327 ? -5.068 -16.878 0.185 1.00 92.56 327 VAL A N 1
ATOM 2633 C CA . VAL A 1 327 ? -4.124 -17.855 0.757 1.00 92.56 327 VAL A CA 1
ATOM 2634 C C . VAL A 1 327 ? -4.433 -19.272 0.274 1.00 92.56 327 VAL A C 1
ATOM 2636 O O . VAL A 1 327 ? -3.526 -19.977 -0.177 1.00 92.56 327 VAL A O 1
ATOM 2639 N N . ASP A 1 328 ? -5.698 -19.695 0.318 1.00 91.44 328 ASP A N 1
ATOM 2640 C CA . ASP A 1 328 ? -6.075 -21.093 0.066 1.00 91.44 328 ASP A CA 1
ATOM 2641 C C . ASP A 1 328 ? -6.218 -21.428 -1.430 1.00 91.44 328 ASP A C 1
ATOM 2643 O O . ASP A 1 328 ? -5.865 -22.536 -1.854 1.00 91.44 328 ASP A O 1
ATOM 2647 N N . ILE A 1 329 ? -6.633 -20.462 -2.260 1.00 79.44 329 ILE A N 1
ATOM 2648 C CA . ILE A 1 329 ? -6.667 -20.606 -3.731 1.00 79.44 329 ILE A CA 1
ATOM 2649 C C . ILE A 1 329 ? -5.298 -21.024 -4.287 1.00 79.44 329 ILE A C 1
ATOM 2651 O O . ILE A 1 329 ? -5.213 -21.841 -5.204 1.00 79.44 329 ILE A O 1
ATOM 2655 N N . VAL A 1 330 ? -4.214 -20.527 -3.689 1.00 64.00 330 VAL A N 1
ATOM 2656 C CA . VAL A 1 330 ? -2.838 -20.830 -4.103 1.00 64.00 330 VAL A CA 1
ATOM 2657 C C . VAL A 1 330 ? -2.466 -22.292 -3.845 1.00 64.00 330 VAL A C 1
ATOM 2659 O O . VAL A 1 330 ? -1.724 -22.882 -4.626 1.00 64.00 330 VAL A O 1
ATOM 2662 N N . ASN A 1 331 ? -2.996 -22.897 -2.781 1.00 61.53 331 ASN A N 1
ATOM 2663 C CA . ASN A 1 331 ? -2.697 -24.287 -2.427 1.00 61.53 331 ASN A CA 1
ATOM 2664 C C . ASN A 1 331 ? -3.478 -25.294 -3.288 1.00 61.53 331 ASN A C 1
ATOM 2666 O O . ASN A 1 331 ? -3.113 -26.463 -3.341 1.00 61.53 331 ASN A O 1
ATOM 2670 N N . SER A 1 332 ? -4.546 -24.841 -3.950 1.00 56.03 332 SER A N 1
ATOM 2671 C CA . SER A 1 332 ? -5.462 -25.683 -4.730 1.00 56.03 332 SER A CA 1
ATOM 2672 C C . SER A 1 332 ? -5.048 -25.835 -6.202 1.00 56.03 332 SER A C 1
ATOM 2674 O O . SER A 1 332 ? -5.609 -26.662 -6.914 1.00 56.03 332 SER A O 1
ATOM 2676 N N . ALA A 1 333 ? -4.095 -25.020 -6.666 1.00 53.62 333 ALA A N 1
ATOM 2677 C CA . ALA A 1 333 ? -3.657 -24.931 -8.062 1.00 53.62 333 ALA A CA 1
ATOM 2678 C C . ALA A 1 333 ? -2.283 -25.587 -8.326 1.00 53.62 333 ALA A C 1
ATOM 2680 O O . ALA A 1 333 ? -1.621 -25.235 -9.307 1.00 53.62 333 ALA A O 1
ATOM 2681 N N . VAL A 1 334 ? -1.842 -26.490 -7.440 1.00 43.50 334 VAL A N 1
ATOM 2682 C CA . VAL A 1 334 ? -0.579 -27.248 -7.541 1.00 43.50 334 VAL A CA 1
ATOM 2683 C C . VAL A 1 334 ? -0.847 -28.694 -7.924 1.00 43.50 334 VAL A C 1
ATOM 2685 O O . VAL A 1 334 ? -1.734 -29.308 -7.290 1.00 43.50 334 VAL A O 1
#

Radius of gyration: 23.61 Å; Cα contacts (8 Å, |Δi|>4): 335; chains: 1; bounding box: 60×58×78 Å

pLDDT: mean 79.52, std 18.21, range [31.27, 97.69]

Foldseek 3Di:
DLVVVCVPCVLDVVNVVSLLVVLVVQVPPDDVSNVVSQVSLVVSVVCCLDPSNVVCVVVNLCSCLVPNLLSLLCQQDPPPDPDPHGPVVSVVVNVVCCVSCVVVLLVDLSNLLSVLLSCVSVVNNLVSLQSCQNLLVCLLVLCVDPDLVSQLVSLQSQLLSCLSNVVLLRNLQSLVSNQVSLVVVVVVVVVVVVVVVVVVVVVVVDPDDDPDDDDDDDDDDDDDPDDDDDDPDDPPDPPPPDDDDGSQLFWWAFSSSSRPDTHHPVQLVCQCVVNNPDCPDHVPTDTDGRHHDDPVVVVPADPQWTQRPNDIDGVVVVSVVCCVVRHVVSVVPD

Nearest PDB structures (foldseek):
  4a1s-assembly1_B  TM=4.767E-01  e=1.664E-01  Drosophila melanogaster
  3sf4-assembly1_A  TM=4.712E-01  e=1.364E+00  Homo sapiens
  7ep7-assembly1_A  TM=4.498E-01  e=8.631E-01  Mus musculus
  4jhr-assembly1_A  TM=5.038E-01  e=1.085E+00  Mus musculus
  7rdr-assembly1_A  TM=3.218E-01  e=8.892E+00  unidentified

Sequence (334 aa):
MYDKAVQVCPHDWRMYYIRFYYGLASCSRTNGGEDITLETWEELLLEVAKPSGAYLKPWAGDLVSKGVLPCFITLAFPKDAEATTPVKEYCDKIEAFYRDFSTLTNQQPNICILYVWYFTLCDDTLRAKRLTKEIVVQCLEMLSGDELENDAWSSWDLGRVFSGLEDFPNALVAWEMKARSLQAVYDQWLKRKEEYEVKLAAGKRANSPIKADEVKTEDDNENDNDSDKQDKGTREATRLDSNLVDAEPDGLTCLDACGSIQLDEDCYQKLQEGTLHKQVCDKSHHHYHVKKRDEKRLAEVPDGSVLRGDQTMTLEAWKREIKADYVDIVNSAV

Organism: NCBI:txid117547

Mean predicted aligned error: 10.36 Å

Solvent-accessible surface area (backbone atoms only — not comparable to full-atom values): 19113 Å² total; per-residue (Å²): 112,66,73,62,51,50,72,74,42,79,86,40,71,67,44,54,54,50,52,50,53,49,26,56,54,32,54,74,68,42,95,79,24,51,62,65,26,49,52,56,50,53,53,51,50,59,43,35,71,35,82,90,21,54,85,44,47,79,58,46,53,56,45,39,48,76,43,54,52,54,52,38,51,50,64,16,56,51,85,87,48,92,58,94,62,66,39,59,70,37,50,52,49,53,55,49,48,47,66,78,38,42,72,56,32,78,72,32,68,69,40,34,38,52,51,24,29,52,26,39,78,69,72,34,54,68,62,18,36,51,66,43,27,66,59,51,51,52,28,58,56,44,59,70,59,93,49,48,68,48,33,22,54,26,19,47,54,47,18,19,47,24,36,21,66,65,38,54,51,60,14,52,37,20,40,45,47,20,30,51,25,44,51,52,51,50,54,52,49,52,52,52,49,53,52,48,52,52,49,53,63,60,53,74,73,58,94,64,87,79,77,90,75,86,78,88,77,76,88,81,91,77,89,80,87,83,85,79,80,88,78,92,81,76,96,73,88,66,84,80,82,66,71,97,66,75,61,56,45,48,26,37,26,27,43,78,55,30,40,77,42,71,28,44,70,69,54,44,50,25,38,68,72,70,66,44,91,69,85,85,72,60,71,84,51,52,63,48,76,41,68,57,71,60,65,69,63,58,69,68,52,53,90,74,40,44,58,46,77,90,45,76,42,41,44,72,55,52,54,50,50,50,40,49,74,38,44,47,55,57,70,72,76,114